Protein AF-A0A1F7ZY29-F1 (afdb_monomer_l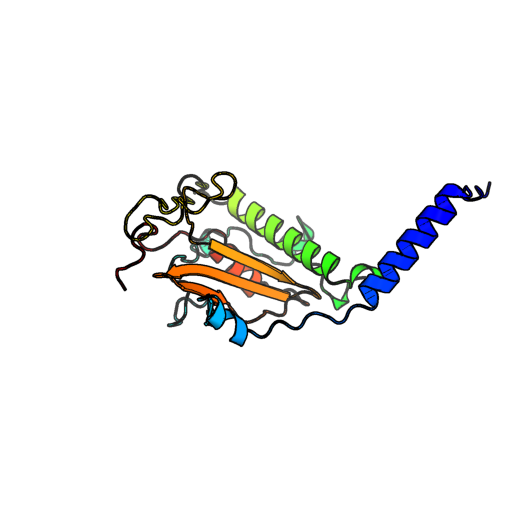ite)

Organism: NCBI:txid109264

pLDDT: mean 78.26, std 15.59, range [34.0, 95.81]

Foldseek 3Di:
DDDDDDPVNVVVVVVVVVVVVVVVPDDPPDDDPVVCVVVLEAEAAEDLDPPDPRHDDFWHFADLVLQVDFPDPVCCVPWNNQDQLVNDDPVQLDWVSQLVSLVVSLVRSLVVSLVPGPPNPPPPPDDFAACCDPPNNPQCPPDDNPPDDRGDFFDWDWDATPPGWIKIWTWDDADSHIYIYIYPIDDVSDPDRVVSSSVSRRVPIDTDDDRHPSDDD

Structure (mmCIF, N/CA/C/O backbone):
data_AF-A0A1F7ZY29-F1
#
_entry.id   AF-A0A1F7ZY29-F1
#
loop_
_atom_site.group_PDB
_atom_site.id
_atom_site.type_symbol
_atom_site.label_atom_id
_atom_site.label_alt_id
_atom_site.label_comp_id
_atom_site.label_asym_id
_atom_site.label_entity_id
_atom_site.label_seq_id
_atom_site.pdbx_PDB_ins_code
_atom_site.Cartn_x
_atom_site.Cartn_y
_atom_site.Cartn_z
_atom_site.occupancy
_atom_site.B_iso_or_equiv
_atom_site.auth_seq_id
_atom_site.auth_comp_id
_atom_site.auth_asym_id
_atom_site.auth_atom_id
_atom_site.pdbx_PDB_model_num
ATOM 1 N N . MET A 1 1 ? 46.605 -4.552 15.591 1.00 42.91 1 MET A N 1
ATOM 2 C CA . MET A 1 1 ? 46.475 -4.762 17.049 1.00 42.91 1 MET A CA 1
ATOM 3 C C . MET A 1 1 ? 45.053 -5.224 17.314 1.00 42.91 1 MET A C 1
ATOM 5 O O . MET A 1 1 ? 44.136 -4.498 16.964 1.00 42.91 1 MET A O 1
ATOM 9 N N . SER A 1 2 ? 44.869 -6.447 17.814 1.00 52.75 2 SER A N 1
ATOM 10 C CA . SER A 1 2 ? 43.545 -6.994 18.138 1.00 52.75 2 SER A CA 1
ATOM 11 C C . SER A 1 2 ? 43.080 -6.365 19.449 1.00 52.75 2 SER A C 1
ATOM 13 O O . SER A 1 2 ? 43.661 -6.659 20.493 1.00 52.75 2 SER A O 1
ATOM 15 N N . SER A 1 3 ? 42.104 -5.456 19.415 1.00 57.59 3 SER A N 1
ATOM 16 C CA . SER A 1 3 ? 41.525 -4.919 20.648 1.00 57.59 3 SER A CA 1
ATOM 17 C C . SER A 1 3 ? 40.738 -6.031 21.336 1.00 57.59 3 SER A C 1
ATOM 19 O O . SER A 1 3 ? 39.784 -6.557 20.763 1.00 57.59 3 SER A O 1
ATOM 21 N N . CYS A 1 4 ? 41.146 -6.409 22.544 1.00 73.25 4 CYS A N 1
ATOM 22 C CA . CYS A 1 4 ? 40.366 -7.316 23.374 1.00 73.25 4 CYS A CA 1
ATOM 23 C C . CYS A 1 4 ? 39.091 -6.581 23.814 1.00 73.25 4 CYS A C 1
ATOM 25 O O . CYS A 1 4 ? 39.177 -5.469 24.337 1.00 73.25 4 CYS A O 1
ATOM 27 N N . GLU A 1 5 ? 37.924 -7.173 23.560 1.00 83.12 5 GLU A N 1
ATOM 28 C CA . GLU A 1 5 ? 36.630 -6.668 24.033 1.00 83.12 5 GLU A CA 1
ATOM 29 C C . GLU A 1 5 ? 36.681 -6.477 25.560 1.00 83.12 5 GLU A C 1
ATOM 31 O O . GLU A 1 5 ? 37.183 -7.343 26.280 1.00 83.12 5 GLU A O 1
ATOM 36 N N . SER A 1 6 ? 36.201 -5.336 26.068 1.00 87.50 6 SER A N 1
ATOM 37 C CA . SER A 1 6 ? 36.172 -5.110 27.516 1.00 87.50 6 SER A CA 1
ATOM 38 C C . SER A 1 6 ? 35.161 -6.056 28.184 1.00 87.50 6 SER A C 1
ATOM 40 O O . SER A 1 6 ? 34.144 -6.389 27.569 1.00 87.50 6 SER A O 1
ATOM 42 N N . PRO A 1 7 ? 35.376 -6.468 29.449 1.00 87.00 7 PRO A N 1
ATOM 43 C CA . PRO A 1 7 ? 34.446 -7.356 30.155 1.00 87.00 7 PRO A CA 1
ATOM 44 C C . PRO A 1 7 ? 33.004 -6.834 30.164 1.00 87.00 7 PRO A C 1
ATOM 46 O O . PRO A 1 7 ? 32.071 -7.585 29.912 1.00 87.00 7 PRO A O 1
ATOM 49 N N . HIS A 1 8 ? 32.838 -5.522 30.341 1.00 80.31 8 HIS A N 1
ATOM 50 C CA . HIS A 1 8 ? 31.533 -4.869 30.327 1.00 80.31 8 HIS A CA 1
ATOM 51 C C . HIS A 1 8 ? 30.840 -4.941 28.956 1.00 80.31 8 HIS A C 1
ATOM 53 O O . HIS A 1 8 ? 29.643 -5.202 28.870 1.00 80.31 8 HIS A O 1
ATOM 59 N N . HIS A 1 9 ? 31.591 -4.744 27.868 1.00 78.94 9 HIS A N 1
ATOM 60 C CA . HIS A 1 9 ? 31.037 -4.850 26.518 1.00 78.94 9 HIS A CA 1
ATOM 61 C C . HIS A 1 9 ? 30.624 -6.293 26.193 1.00 78.94 9 HIS A C 1
ATOM 63 O O . HIS A 1 9 ? 29.582 -6.514 25.578 1.00 78.94 9 HIS A O 1
ATOM 69 N N . LYS A 1 10 ? 31.394 -7.275 26.679 1.00 80.69 10 LYS A N 1
ATOM 70 C CA . LYS A 1 10 ? 31.058 -8.697 26.565 1.00 80.69 10 LYS A CA 1
ATOM 71 C C . LYS A 1 10 ? 29.763 -9.042 27.307 1.00 80.69 10 LYS A C 1
ATOM 73 O O . LYS A 1 10 ? 28.892 -9.673 26.717 1.00 80.69 10 LYS A O 1
ATOM 78 N N . GLU A 1 11 ? 29.614 -8.594 28.555 1.00 87.38 11 GLU A N 1
ATOM 79 C CA . GLU A 1 11 ? 28.388 -8.788 29.348 1.00 87.38 11 GLU A CA 1
ATOM 80 C C . GLU A 1 11 ? 27.159 -8.189 28.654 1.00 87.38 11 GLU A C 1
ATOM 82 O O . GLU A 1 11 ? 26.125 -8.848 28.540 1.00 87.38 11 GLU A O 1
ATOM 87 N N . LEU A 1 12 ? 27.288 -6.966 28.127 1.00 85.19 12 LEU A N 1
ATOM 88 C CA . LEU A 1 12 ? 26.219 -6.312 27.375 1.00 85.19 12 LEU A CA 1
ATOM 89 C C . LEU A 1 12 ? 25.848 -7.106 26.116 1.00 85.19 12 LEU A C 1
ATOM 91 O O . LEU A 1 12 ? 24.665 -7.314 25.841 1.00 85.19 12 LEU A O 1
ATOM 95 N N . ARG A 1 13 ? 26.846 -7.570 25.353 1.00 90.06 13 ARG A N 1
ATOM 96 C CA . ARG A 1 13 ? 26.621 -8.377 24.147 1.00 90.06 13 ARG A CA 1
ATOM 97 C C . ARG A 1 13 ? 25.911 -9.686 24.481 1.00 90.06 13 ARG A C 1
ATOM 99 O O . ARG A 1 13 ? 24.974 -10.052 23.776 1.00 90.06 13 ARG A O 1
ATOM 106 N N . ASP A 1 14 ? 26.321 -10.367 25.546 1.00 88.94 14 ASP A N 1
ATOM 107 C CA . ASP A 1 14 ? 25.720 -11.636 25.957 1.00 88.94 14 ASP A CA 1
ATOM 108 C C . ASP A 1 14 ? 24.261 -11.434 26.424 1.00 88.94 14 ASP A C 1
ATOM 110 O O . ASP A 1 14 ? 23.383 -12.205 26.029 1.00 88.94 14 ASP A O 1
ATOM 114 N N . ALA A 1 15 ? 23.965 -10.346 27.148 1.00 89.94 15 ALA A N 1
ATOM 115 C CA . ALA A 1 15 ? 22.597 -9.971 27.519 1.00 89.94 15 ALA A CA 1
ATOM 116 C C . ALA A 1 15 ? 21.716 -9.659 26.293 1.00 89.94 15 ALA A C 1
ATOM 118 O O . ALA A 1 15 ? 20.591 -10.150 26.191 1.00 89.94 15 ALA A O 1
ATOM 119 N N . LEU A 1 16 ? 22.231 -8.893 25.324 1.00 84.62 16 LEU A N 1
ATOM 120 C CA . LEU A 1 16 ? 21.518 -8.600 24.074 1.00 84.62 16 LEU A CA 1
ATOM 121 C C . LEU A 1 16 ? 21.270 -9.865 23.243 1.00 84.62 16 LEU A C 1
ATOM 123 O O . LEU A 1 16 ? 20.196 -10.020 22.662 1.00 84.62 16 LEU A O 1
ATOM 127 N N . CYS A 1 17 ? 22.237 -10.785 23.197 1.00 90.56 17 CYS A N 1
ATOM 128 C CA . CYS A 1 17 ? 22.072 -12.077 22.536 1.00 90.56 17 CYS A CA 1
ATOM 129 C C . CYS A 1 17 ? 21.002 -12.942 23.217 1.00 90.56 17 CYS A C 1
ATOM 131 O O . CYS A 1 17 ? 20.241 -13.600 22.507 1.00 90.56 17 CYS A O 1
ATOM 133 N N . ALA A 1 18 ? 20.915 -12.923 24.552 1.00 91.31 18 ALA A N 1
ATOM 134 C CA . ALA A 1 18 ? 19.862 -13.617 25.293 1.00 91.31 18 ALA A CA 1
ATOM 135 C C . ALA A 1 18 ? 18.475 -13.039 24.968 1.00 91.31 18 ALA A C 1
ATOM 137 O O . ALA A 1 18 ? 17.610 -13.781 24.517 1.00 91.31 18 ALA A O 1
ATOM 138 N N . ILE A 1 19 ? 18.309 -11.712 25.052 1.00 87.00 19 ILE A N 1
ATOM 139 C CA . ILE A 1 19 ? 17.053 -11.028 24.694 1.00 87.00 19 ILE A CA 1
ATOM 140 C C . ILE A 1 19 ? 16.651 -11.340 23.250 1.00 87.00 19 ILE A C 1
ATOM 142 O O . ILE A 1 19 ? 15.497 -11.652 22.974 1.00 87.00 19 ILE A O 1
ATOM 146 N N . LYS A 1 20 ? 17.605 -11.280 22.314 1.00 87.69 20 LYS A N 1
ATOM 147 C CA . LYS A 1 20 ? 17.353 -11.616 20.911 1.00 87.69 20 LYS A CA 1
ATOM 148 C C . LYS A 1 20 ? 16.838 -13.050 20.771 1.00 87.69 20 LYS A C 1
ATOM 150 O O . LYS A 1 20 ? 15.859 -13.257 20.066 1.00 87.69 20 LYS A O 1
ATOM 155 N N . LYS A 1 21 ? 17.488 -14.015 21.426 1.00 90.12 21 LYS A N 1
ATOM 156 C CA . LYS A 1 21 ? 17.096 -15.428 21.375 1.00 90.12 21 LYS A CA 1
ATOM 157 C C . LYS A 1 21 ? 15.707 -15.647 21.975 1.00 90.12 21 LYS A C 1
ATOM 159 O O . LYS A 1 21 ? 14.933 -16.414 21.413 1.00 90.12 21 LYS A O 1
ATOM 164 N N . ASP A 1 22 ? 15.398 -14.961 23.072 1.00 88.25 22 ASP A N 1
ATOM 165 C CA . ASP A 1 22 ? 14.082 -15.020 23.705 1.00 88.25 22 ASP A CA 1
ATOM 166 C C . ASP A 1 22 ? 13.005 -14.476 22.761 1.00 88.25 22 ASP A C 1
ATOM 168 O O . ASP A 1 22 ? 11.998 -15.143 22.549 1.00 88.25 22 ASP A O 1
ATOM 172 N N . ILE A 1 23 ? 13.247 -13.324 22.120 1.00 76.81 23 ILE A N 1
ATOM 173 C CA . ILE A 1 23 ? 12.333 -12.734 21.127 1.00 76.81 23 ILE A CA 1
ATOM 174 C C . ILE A 1 23 ? 12.174 -13.641 19.900 1.00 76.81 23 ILE A C 1
ATOM 176 O O . ILE A 1 23 ? 11.058 -13.832 19.429 1.00 76.81 23 ILE A O 1
ATOM 180 N N . GLU A 1 24 ? 13.266 -14.206 19.378 1.00 79.06 24 GLU A N 1
ATOM 181 C CA . GLU A 1 24 ? 13.238 -15.141 18.240 1.00 79.06 24 GLU A CA 1
ATOM 182 C C . GLU A 1 24 ? 12.526 -16.462 18.579 1.00 79.06 24 GLU A C 1
ATOM 184 O O . GLU A 1 24 ? 12.053 -17.142 17.672 1.00 79.06 24 GLU A O 1
ATOM 189 N N . GLY A 1 25 ? 12.449 -16.819 19.866 1.00 81.19 25 GLY A N 1
ATOM 190 C CA . GLY A 1 25 ? 11.710 -17.975 20.369 1.00 81.19 25 GLY A CA 1
ATOM 191 C C . GLY A 1 25 ? 10.237 -17.704 20.684 1.00 81.19 25 GLY A C 1
ATOM 192 O O . GLY A 1 25 ? 9.519 -18.648 21.012 1.00 81.19 25 GLY A O 1
ATOM 193 N N . LEU A 1 26 ? 9.772 -16.451 20.609 1.00 84.19 26 LEU A N 1
ATOM 194 C CA . LEU A 1 26 ? 8.351 -16.141 20.750 1.00 84.19 26 LEU A CA 1
ATOM 195 C C . LEU A 1 26 ? 7.592 -16.632 19.516 1.00 84.19 26 LEU A C 1
ATOM 197 O O . LEU A 1 26 ? 7.967 -16.338 18.381 1.00 84.19 26 LEU A O 1
ATOM 201 N N . GLU A 1 27 ? 6.484 -17.335 19.742 1.00 79.62 27 GLU A N 1
ATOM 202 C CA . GLU A 1 27 ? 5.580 -17.709 18.658 1.00 79.62 27 GLU A CA 1
ATOM 203 C C . GLU A 1 27 ? 5.024 -16.446 17.978 1.00 79.62 27 GLU A C 1
ATOM 205 O O . GLU A 1 27 ? 4.565 -15.526 18.671 1.00 79.62 27 GLU A O 1
ATOM 210 N N . PRO A 1 28 ? 5.032 -16.373 16.634 1.00 71.25 28 PRO A N 1
ATOM 211 C CA . PRO A 1 28 ? 4.395 -15.284 15.917 1.00 71.25 28 PRO A CA 1
ATOM 212 C C . PRO A 1 28 ? 2.924 -15.208 16.317 1.00 71.25 28 PRO A C 1
ATOM 214 O O . PRO A 1 28 ? 2.154 -16.138 16.075 1.00 71.25 28 PRO A O 1
ATOM 217 N N . TYR A 1 29 ? 2.522 -14.092 16.924 1.00 72.81 29 TYR A N 1
ATOM 218 C CA . TYR A 1 29 ? 1.126 -13.876 17.276 1.00 72.81 29 TYR A CA 1
ATOM 219 C C . TYR A 1 29 ? 0.279 -13.860 15.998 1.00 72.81 29 TYR A C 1
ATOM 221 O O . TYR A 1 29 ? 0.334 -12.917 15.203 1.00 72.81 29 TYR A O 1
ATOM 229 N N . GLN A 1 30 ? -0.486 -14.929 15.779 1.00 67.50 30 GLN A N 1
ATOM 230 C CA . GLN A 1 30 ? -1.428 -15.010 14.673 1.00 67.50 30 GLN A CA 1
ATOM 231 C C . GLN A 1 30 ? -2.711 -14.293 15.069 1.00 67.50 30 GLN A C 1
ATOM 233 O O . GLN A 1 30 ? -3.488 -14.762 15.899 1.00 67.50 30 GLN A O 1
ATOM 238 N N . PHE A 1 31 ? -2.919 -13.129 14.468 1.00 73.25 31 PHE A N 1
ATOM 239 C CA . PHE A 1 31 ? -4.131 -12.355 14.659 1.00 73.25 31 PHE A CA 1
ATOM 240 C C . PHE A 1 31 ? -5.211 -12.814 13.674 1.00 73.25 31 PHE A C 1
ATOM 242 O O . PHE A 1 31 ? -5.064 -12.660 12.459 1.00 73.25 31 PHE A O 1
ATOM 249 N N . ASP A 1 32 ? -6.299 -13.376 14.197 1.00 80.06 32 ASP A N 1
ATOM 250 C CA . ASP A 1 32 ? -7.456 -13.762 13.393 1.00 80.06 32 ASP A CA 1
ATOM 251 C C . ASP A 1 32 ? -8.311 -12.527 13.071 1.00 80.06 32 ASP A C 1
ATOM 253 O O . ASP A 1 32 ? -8.786 -11.826 13.963 1.00 80.06 32 ASP A O 1
ATOM 257 N N . TYR A 1 33 ? -8.557 -12.284 11.781 1.00 80.75 33 TYR A N 1
ATOM 258 C CA . TYR A 1 33 ? -9.404 -11.186 11.308 1.00 80.75 33 TYR A CA 1
ATOM 259 C C . TYR A 1 33 ? -10.838 -11.274 11.843 1.00 80.75 33 TYR A C 1
ATOM 261 O O . TYR A 1 33 ? -11.525 -10.254 11.895 1.00 80.75 33 TYR A O 1
ATOM 269 N N . SER A 1 34 ? -11.305 -12.454 12.268 1.00 81.94 34 SER A N 1
ATOM 270 C CA . SER A 1 34 ? -12.610 -12.591 12.921 1.00 81.94 34 SER A CA 1
ATOM 271 C C . SER A 1 34 ? -12.693 -11.796 14.234 1.00 81.94 34 SER A C 1
ATOM 273 O O . SER A 1 34 ? -13.755 -11.248 14.544 1.00 81.94 34 SER A O 1
ATOM 275 N N . GLN A 1 35 ? -11.563 -11.635 14.938 1.00 86.00 35 GLN A N 1
ATOM 276 C CA . GLN A 1 35 ? -11.455 -10.867 16.183 1.00 86.00 35 GLN A CA 1
ATOM 277 C C . GLN A 1 35 ? -11.652 -9.365 15.951 1.00 86.00 35 GLN A C 1
ATOM 279 O O . GLN A 1 35 ? -12.035 -8.644 16.860 1.00 86.00 35 GLN A O 1
ATOM 284 N N . LEU A 1 36 ? -11.483 -8.858 14.726 1.00 86.75 36 LEU A N 1
ATOM 285 C CA . LEU A 1 36 ? -11.737 -7.442 14.432 1.00 86.75 36 LEU A CA 1
ATOM 286 C C . LEU A 1 36 ? -13.187 -7.043 14.738 1.00 86.75 36 LEU A C 1
ATOM 288 O O . LEU A 1 36 ? -13.440 -5.946 15.239 1.00 86.75 36 LEU A O 1
ATOM 292 N N . LYS A 1 37 ? -14.137 -7.963 14.529 1.00 86.25 37 LYS A N 1
ATOM 293 C CA . LYS A 1 37 ? -15.559 -7.700 14.775 1.00 86.25 37 LYS A CA 1
ATOM 294 C C . LYS A 1 37 ? -15.866 -7.458 16.250 1.00 86.25 37 LYS A C 1
ATOM 296 O O . LYS A 1 37 ? -16.761 -6.671 16.539 1.00 86.25 37 LYS A O 1
ATOM 301 N N . THR A 1 38 ? -15.119 -8.069 17.177 1.00 87.06 38 THR A N 1
ATOM 302 C CA . THR A 1 38 ? -15.305 -7.816 18.619 1.00 87.06 38 THR A CA 1
ATOM 303 C C . THR A 1 38 ? -14.899 -6.397 19.012 1.00 87.06 38 THR A C 1
ATOM 305 O O . THR A 1 38 ? -15.291 -5.924 20.073 1.00 87.06 38 THR A O 1
ATOM 308 N N . HIS A 1 39 ? -14.163 -5.702 18.142 1.00 84.25 39 HIS A N 1
ATOM 309 C CA . HIS A 1 39 ? -13.728 -4.317 18.310 1.00 84.25 39 HIS A CA 1
ATOM 310 C C . HIS A 1 39 ? -14.448 -3.341 17.364 1.00 84.25 39 HIS A C 1
ATOM 312 O O . HIS A 1 39 ? -13.963 -2.235 17.148 1.00 84.25 39 HIS A O 1
ATOM 318 N N . ASN A 1 40 ? -15.584 -3.736 16.771 1.00 84.00 40 ASN A N 1
ATOM 319 C CA . ASN A 1 40 ? -16.297 -2.957 15.748 1.00 84.00 40 ASN A CA 1
ATOM 320 C C . ASN A 1 40 ? -15.427 -2.583 14.532 1.00 84.00 40 ASN A C 1
ATOM 322 O O . ASN A 1 40 ? -15.698 -1.593 13.851 1.00 84.00 40 ASN A O 1
ATOM 326 N N . ILE A 1 41 ? -14.394 -3.380 14.239 1.00 87.44 41 ILE A N 1
ATOM 327 C CA . ILE A 1 41 ? -13.563 -3.228 13.048 1.00 87.44 41 ILE A CA 1
ATOM 328 C C . ILE A 1 41 ? -14.047 -4.205 11.975 1.00 87.44 41 ILE A C 1
ATOM 330 O O . ILE A 1 41 ? -14.102 -5.419 12.180 1.00 87.44 41 ILE A O 1
ATOM 334 N N . TYR A 1 42 ? -14.365 -3.677 10.797 1.00 89.75 42 TYR A N 1
ATOM 335 C CA . TYR A 1 42 ? -14.831 -4.458 9.657 1.00 89.75 42 TYR A CA 1
ATOM 336 C C . TYR A 1 42 ? -13.812 -4.390 8.529 1.00 89.75 42 TYR A C 1
ATOM 338 O O . TYR A 1 42 ? -13.646 -3.359 7.875 1.00 89.75 42 TYR A O 1
ATOM 346 N N . ALA A 1 43 ? -13.141 -5.515 8.294 1.00 90.38 43 ALA A N 1
ATOM 347 C CA . ALA A 1 43 ? -12.245 -5.685 7.163 1.00 90.38 43 ALA A CA 1
ATOM 348 C C . ALA A 1 43 ? -13.026 -6.097 5.905 1.00 90.38 43 ALA A C 1
ATOM 350 O O . ALA A 1 43 ? -13.878 -6.986 5.962 1.00 90.38 43 ALA A O 1
ATOM 351 N N . SER A 1 44 ? -12.729 -5.483 4.761 1.00 92.31 44 SER A N 1
ATOM 352 C CA . SER A 1 44 ? -13.297 -5.871 3.461 1.00 92.31 44 SER A CA 1
ATOM 353 C C . SER A 1 44 ? -12.289 -5.700 2.326 1.00 92.31 44 SER A C 1
ATOM 355 O O . SER A 1 44 ? -11.286 -5.004 2.477 1.00 92.31 44 SER A O 1
ATOM 357 N N . LEU A 1 45 ? -12.532 -6.363 1.195 1.00 94.31 45 LEU A N 1
ATOM 358 C CA . LEU A 1 45 ? -11.654 -6.281 0.030 1.00 94.31 45 LEU A CA 1
ATOM 359 C C . LEU A 1 45 ? -11.862 -4.966 -0.735 1.00 94.31 45 LEU A C 1
ATOM 361 O O . LEU A 1 45 ? -12.971 -4.431 -0.798 1.00 94.31 45 LEU A O 1
ATOM 365 N N . MET A 1 46 ? -10.786 -4.493 -1.351 1.00 94.25 46 MET A N 1
ATOM 366 C CA . MET A 1 46 ? -10.740 -3.330 -2.225 1.00 94.25 46 MET A CA 1
ATOM 367 C C . MET A 1 46 ? -9.975 -3.659 -3.503 1.00 94.25 46 MET A C 1
ATOM 369 O O . MET A 1 46 ? -9.068 -4.489 -3.492 1.00 94.25 46 MET A O 1
ATOM 373 N N . ASP A 1 47 ? -10.310 -2.973 -4.586 1.00 93.50 47 ASP A N 1
ATOM 374 C CA . ASP A 1 47 ? -9.616 -3.083 -5.867 1.00 93.50 47 ASP A CA 1
ATOM 375 C C . ASP A 1 47 ? -9.272 -1.681 -6.375 1.00 93.50 47 ASP A C 1
ATOM 377 O O . ASP A 1 47 ? -10.104 -0.785 -6.328 1.00 93.50 47 ASP A O 1
ATOM 381 N N . LEU A 1 48 ? -8.043 -1.472 -6.837 1.00 91.81 48 LEU A N 1
ATOM 382 C CA . LEU A 1 48 ? -7.588 -0.176 -7.347 1.00 91.81 48 LEU A CA 1
ATOM 383 C C . LEU A 1 48 ? -8.042 0.093 -8.787 1.00 91.81 48 LEU A C 1
ATOM 385 O O . LEU A 1 48 ? -7.784 1.171 -9.318 1.00 91.81 48 LEU A O 1
ATOM 389 N N . ASN A 1 49 ? -8.706 -0.863 -9.436 1.00 89.25 49 ASN A N 1
ATOM 390 C CA . ASN A 1 49 ? -9.287 -0.654 -10.751 1.00 89.25 49 ASN A CA 1
ATOM 391 C C . ASN A 1 49 ? -10.517 0.269 -10.667 1.00 89.25 49 ASN A C 1
ATOM 393 O O . ASN A 1 49 ? -11.501 -0.037 -9.994 1.00 89.25 49 ASN A O 1
ATOM 397 N N . GLU A 1 50 ? -10.499 1.378 -11.406 1.00 81.75 50 GLU A N 1
ATOM 398 C CA . GLU A 1 50 ? -11.581 2.374 -11.423 1.00 81.75 50 GLU A CA 1
ATOM 399 C C . GLU A 1 50 ? -12.937 1.834 -11.902 1.00 81.75 50 GLU A C 1
ATOM 401 O O . GLU A 1 50 ? -13.986 2.386 -11.543 1.00 81.75 50 GLU A O 1
ATOM 406 N N . SER A 1 51 ? -12.919 0.760 -12.700 1.00 87.25 51 SER A N 1
ATOM 407 C CA . SER A 1 51 ? -14.121 0.062 -13.173 1.00 87.25 51 SER A CA 1
ATOM 408 C C . SER A 1 51 ? -14.708 -0.906 -12.138 1.00 87.25 51 SER A C 1
ATOM 410 O O . SER A 1 51 ? -15.824 -1.396 -12.310 1.00 87.25 51 SER A O 1
ATOM 412 N N . SER A 1 52 ? -13.981 -1.170 -11.049 1.00 90.19 52 SER A N 1
ATOM 413 C CA . SER A 1 52 ? -14.404 -2.090 -10.001 1.00 90.19 52 SER A CA 1
ATOM 414 C C . SER A 1 52 ? -15.488 -1.481 -9.115 1.00 90.19 52 SER A C 1
ATOM 416 O O . SER A 1 52 ? -15.405 -0.330 -8.680 1.00 90.19 52 SER A O 1
ATOM 418 N N . SER A 1 53 ? -16.491 -2.286 -8.760 1.00 89.81 53 SER A N 1
ATOM 419 C CA . SER A 1 53 ? -17.539 -1.889 -7.811 1.00 89.81 53 SER A CA 1
ATOM 420 C C . SER A 1 53 ? -17.027 -1.758 -6.371 1.00 89.81 53 SER A C 1
ATOM 422 O O . SER A 1 53 ? -17.727 -1.217 -5.517 1.00 89.81 53 SER A O 1
ATOM 424 N N . ILE A 1 54 ? -15.823 -2.269 -6.084 1.00 91.12 54 ILE A N 1
ATOM 425 C CA . ILE A 1 54 ? -15.186 -2.233 -4.759 1.00 91.12 54 ILE A CA 1
ATOM 426 C C . ILE A 1 54 ? -13.971 -1.297 -4.706 1.00 91.12 54 ILE A C 1
ATOM 428 O O . ILE A 1 54 ? -13.107 -1.460 -3.844 1.00 91.12 54 ILE A O 1
ATOM 432 N N . LYS A 1 55 ? -13.918 -0.293 -5.584 1.00 90.56 55 LYS A N 1
ATOM 433 C CA . LYS A 1 55 ? -12.869 0.731 -5.564 1.00 90.56 55 LYS A CA 1
ATOM 434 C C . LYS A 1 55 ? -12.822 1.563 -4.274 1.00 90.56 55 LYS A C 1
ATOM 436 O O . LYS A 1 55 ? -13.783 1.505 -3.489 1.00 90.56 55 LYS A O 1
ATOM 441 N N . PRO A 1 56 ? -11.719 2.291 -4.014 1.00 89.44 56 PRO A N 1
ATOM 442 C CA . PRO A 1 56 ? -11.668 3.287 -2.948 1.00 89.44 56 PRO A CA 1
ATOM 443 C C . PRO A 1 56 ? -12.856 4.252 -3.018 1.00 89.44 56 PRO A C 1
ATOM 445 O O . PRO A 1 56 ? -13.324 4.609 -4.101 1.00 89.44 56 PRO A O 1
ATOM 448 N N . ARG A 1 57 ? -13.388 4.620 -1.852 1.00 86.75 57 ARG A N 1
ATOM 449 C CA . ARG A 1 57 ? -14.580 5.474 -1.726 1.00 86.75 57 ARG A CA 1
ATOM 450 C C . ARG A 1 57 ? -14.231 6.952 -1.605 1.00 86.75 57 ARG A C 1
ATOM 452 O O . ARG A 1 57 ? -14.973 7.792 -2.109 1.00 86.75 57 ARG A O 1
ATOM 459 N N . PHE A 1 58 ? -13.147 7.253 -0.899 1.00 82.81 58 PHE A N 1
ATOM 460 C CA . PHE A 1 58 ? -12.764 8.617 -0.524 1.00 82.81 58 PHE A CA 1
ATOM 461 C C . PHE A 1 58 ? -11.561 9.136 -1.307 1.00 82.81 58 PHE A C 1
ATOM 463 O O . PHE A 1 58 ? -11.111 10.250 -1.060 1.00 82.81 58 PHE A O 1
ATOM 470 N N . PHE A 1 59 ? -11.044 8.339 -2.237 1.00 85.12 59 PHE A N 1
ATOM 471 C CA . PHE A 1 59 ? -9.861 8.648 -3.023 1.00 85.12 59 PHE A CA 1
ATOM 472 C C . PHE A 1 59 ? -10.126 8.304 -4.487 1.00 85.12 59 PHE A C 1
ATOM 474 O O . PHE A 1 59 ? -10.833 7.336 -4.785 1.00 85.12 59 PHE A O 1
ATOM 481 N N . MET A 1 60 ? -9.509 9.056 -5.391 1.00 86.50 60 MET A N 1
ATOM 482 C CA . MET A 1 60 ? -9.473 8.767 -6.823 1.00 86.50 60 MET A CA 1
ATOM 483 C C . MET A 1 60 ? -8.039 8.917 -7.319 1.00 86.50 60 MET A C 1
ATOM 485 O O . MET A 1 60 ? -7.329 9.803 -6.842 1.00 86.50 60 MET A O 1
ATOM 489 N N . PRO A 1 61 ? -7.582 8.057 -8.244 1.00 87.88 61 PRO A N 1
ATOM 490 C CA . PRO A 1 61 ? -6.243 8.182 -8.787 1.00 87.88 61 PRO A CA 1
ATOM 491 C C . PRO A 1 61 ? -6.114 9.505 -9.541 1.00 87.88 61 PRO A C 1
ATOM 493 O O . PRO A 1 61 ? -7.062 9.962 -10.182 1.00 87.88 61 PRO A O 1
ATOM 496 N N . CYS A 1 62 ? -4.930 10.110 -9.499 1.00 83.88 62 CYS A N 1
ATOM 497 C CA . CYS A 1 62 ? -4.636 11.217 -10.391 1.00 83.88 62 CYS A CA 1
ATOM 498 C C . CYS A 1 62 ? -4.517 10.719 -11.839 1.00 83.88 62 CYS A C 1
ATOM 500 O O . CYS A 1 62 ? -4.258 9.534 -12.110 1.00 83.88 62 CYS A O 1
ATOM 502 N N . ASP A 1 63 ? -4.699 11.638 -12.785 1.00 82.12 63 ASP A N 1
ATOM 503 C CA . ASP A 1 63 ? -4.543 11.332 -14.202 1.00 82.12 63 ASP A CA 1
ATOM 504 C C . ASP A 1 63 ? -3.125 10.795 -14.474 1.00 82.12 63 ASP A C 1
ATOM 506 O O . ASP A 1 63 ? -2.121 11.365 -14.042 1.00 82.12 63 ASP A O 1
ATOM 510 N N . ALA A 1 64 ? -3.027 9.683 -15.209 1.00 81.88 64 ALA A N 1
ATOM 511 C CA . ALA A 1 64 ? -1.754 9.042 -15.532 1.00 81.88 64 ALA A CA 1
ATOM 512 C C . ALA A 1 64 ? -0.774 9.966 -16.279 1.00 81.88 64 ALA A C 1
ATOM 514 O O . ALA A 1 64 ? 0.431 9.704 -16.266 1.00 81.88 64 ALA A O 1
ATOM 515 N N . SER A 1 65 ? -1.274 11.015 -16.941 1.00 78.12 65 SER A N 1
ATOM 516 C CA . SER A 1 65 ? -0.473 12.048 -17.606 1.00 78.12 65 SER A CA 1
ATOM 517 C C . SER A 1 65 ? 0.235 12.997 -16.632 1.00 78.12 65 SER A C 1
ATOM 519 O O . SER A 1 65 ? 1.242 13.599 -17.008 1.00 78.12 65 SER A O 1
ATOM 521 N N . LEU A 1 66 ? -0.226 13.086 -15.378 1.00 71.56 66 LEU A N 1
ATOM 522 C CA . LEU A 1 66 ? 0.430 13.852 -14.313 1.00 71.56 66 LEU A CA 1
ATOM 523 C C . LEU A 1 66 ? 1.664 13.125 -13.759 1.00 71.56 66 LEU A C 1
ATOM 525 O O . LEU A 1 66 ? 2.582 13.760 -13.238 1.00 71.56 66 LEU A O 1
ATOM 529 N N . LEU A 1 67 ? 1.737 11.799 -13.926 1.00 78.62 67 LEU A N 1
ATOM 530 C CA . LEU A 1 67 ? 2.952 11.024 -13.679 1.00 78.62 67 LEU A CA 1
ATOM 531 C C . LEU A 1 67 ? 3.914 11.185 -14.858 1.00 78.62 67 LEU A C 1
ATOM 533 O O . LEU A 1 67 ? 4.019 10.331 -15.738 1.00 78.62 67 LEU A O 1
ATOM 537 N N . LEU A 1 68 ? 4.639 12.300 -14.865 1.00 70.44 68 LEU A N 1
ATOM 538 C CA . LEU A 1 68 ? 5.529 12.694 -15.964 1.00 70.44 68 LEU A CA 1
ATOM 539 C C . LEU A 1 68 ? 6.792 11.831 -16.101 1.00 70.44 68 LEU A C 1
ATOM 541 O O . LEU A 1 68 ? 7.608 12.062 -16.993 1.00 70.44 68 LEU A O 1
ATOM 545 N N . ILE A 1 69 ? 6.960 10.836 -15.230 1.00 80.69 69 ILE A N 1
ATOM 546 C CA . ILE A 1 69 ? 8.076 9.898 -15.233 1.00 80.69 69 ILE A CA 1
ATOM 547 C C . ILE A 1 69 ? 7.514 8.476 -15.219 1.00 80.69 69 ILE A C 1
ATOM 549 O O . ILE A 1 69 ? 6.718 8.108 -14.350 1.00 80.69 69 ILE A O 1
ATOM 553 N N . ASN A 1 70 ? 7.951 7.659 -16.177 1.00 87.88 70 ASN A N 1
ATOM 554 C CA . ASN A 1 70 ? 7.661 6.231 -16.174 1.00 87.88 70 ASN A CA 1
ATOM 555 C C . ASN A 1 70 ? 8.698 5.506 -15.300 1.00 87.88 70 ASN A C 1
ATOM 557 O O . ASN A 1 70 ? 9.881 5.840 -15.383 1.00 87.88 70 ASN A O 1
ATOM 561 N N . PRO A 1 71 ? 8.293 4.523 -14.479 1.00 88.88 71 PRO A N 1
ATOM 562 C CA . PRO A 1 71 ? 9.206 3.734 -13.651 1.00 88.88 71 PRO A CA 1
ATOM 563 C C . PRO A 1 71 ? 9.941 2.666 -14.486 1.00 88.88 71 PRO A C 1
ATOM 565 O O . PRO A 1 71 ? 9.956 1.487 -14.141 1.00 88.88 71 PRO A O 1
ATOM 568 N N . ASP A 1 72 ? 10.512 3.074 -15.620 1.00 90.06 72 ASP A N 1
ATOM 569 C CA . ASP A 1 72 ? 11.194 2.209 -16.582 1.00 90.06 72 ASP A CA 1
ATOM 570 C C . ASP A 1 72 ? 12.696 2.053 -16.271 1.00 90.06 72 ASP A C 1
ATOM 572 O O . ASP A 1 72 ? 13.225 2.593 -15.296 1.00 90.06 72 ASP A O 1
ATOM 576 N N . ALA A 1 73 ? 13.415 1.300 -17.106 1.00 88.38 73 ALA A N 1
ATOM 577 C CA . ALA A 1 73 ? 14.855 1.101 -16.940 1.00 88.38 73 ALA A CA 1
ATOM 578 C C . ALA A 1 73 ? 15.673 2.411 -17.003 1.00 88.38 73 ALA A C 1
ATOM 580 O O . ALA A 1 73 ? 16.731 2.501 -16.381 1.00 88.38 73 ALA A O 1
ATOM 581 N N . THR A 1 74 ? 15.201 3.433 -17.726 1.00 88.44 74 THR A N 1
ATOM 582 C CA . THR A 1 74 ? 15.872 4.742 -17.811 1.00 88.44 74 THR A CA 1
ATOM 583 C C . THR A 1 74 ? 15.752 5.487 -16.485 1.00 88.44 74 THR A C 1
ATOM 585 O O . THR A 1 74 ? 16.731 6.065 -15.999 1.00 88.44 74 THR A O 1
ATOM 588 N N . TYR A 1 75 ? 14.569 5.449 -15.866 1.00 87.62 75 TYR A N 1
ATOM 589 C CA . TYR A 1 75 ? 14.370 5.980 -14.518 1.00 87.62 75 TYR A CA 1
ATOM 590 C C . TYR A 1 75 ? 15.289 5.287 -13.502 1.00 87.62 75 TYR A C 1
ATOM 592 O O . TYR A 1 75 ? 16.004 5.958 -12.750 1.00 87.62 75 TYR A O 1
ATOM 600 N N . ASP A 1 76 ? 15.332 3.953 -13.538 1.00 88.81 76 ASP A N 1
ATOM 601 C CA . ASP A 1 76 ? 16.127 3.146 -12.609 1.00 88.81 76 ASP A CA 1
ATOM 602 C C . ASP A 1 76 ? 17.637 3.435 -12.726 1.00 88.81 76 ASP A C 1
ATOM 604 O O . ASP A 1 76 ? 18.342 3.480 -11.716 1.00 88.81 76 ASP A O 1
ATOM 608 N N . GLN A 1 77 ? 18.138 3.690 -13.942 1.00 85.81 77 GLN A N 1
ATOM 609 C CA . GLN A 1 77 ? 19.546 4.033 -14.193 1.00 85.81 77 GLN A CA 1
ATOM 610 C C . GLN A 1 77 ? 19.924 5.448 -13.742 1.00 85.81 77 GLN A C 1
ATOM 612 O O . GLN A 1 77 ? 21.068 5.691 -13.361 1.00 85.81 77 GLN A O 1
ATOM 617 N N . THR A 1 78 ? 18.991 6.399 -13.824 1.00 81.69 78 THR A N 1
ATOM 618 C CA . THR A 1 78 ? 19.282 7.828 -13.609 1.00 81.69 78 THR A CA 1
ATOM 619 C C . THR A 1 78 ? 18.971 8.313 -12.198 1.00 81.69 78 THR A C 1
ATOM 621 O O . THR A 1 78 ? 19.478 9.364 -11.800 1.00 81.69 78 THR A O 1
ATOM 624 N N . ARG A 1 79 ? 18.148 7.582 -11.433 1.00 79.12 79 ARG A N 1
ATOM 625 C CA . ARG A 1 79 ? 17.731 7.992 -10.083 1.00 79.12 79 ARG A CA 1
ATOM 626 C C . ARG A 1 79 ? 17.930 6.918 -9.027 1.00 79.12 79 ARG A C 1
ATOM 628 O O . ARG A 1 79 ? 18.821 7.040 -8.191 1.00 79.12 79 ARG A O 1
ATOM 635 N N . SER A 1 80 ? 17.057 5.917 -9.008 1.00 78.56 80 SER A N 1
ATOM 636 C CA . SER A 1 80 ? 17.050 4.883 -7.978 1.00 78.56 80 SER A CA 1
ATOM 637 C C . SER A 1 80 ? 16.635 3.572 -8.612 1.00 78.56 80 SER A C 1
ATOM 639 O O . SER A 1 80 ? 15.506 3.446 -9.071 1.00 78.56 80 SER A O 1
ATOM 641 N N . ALA A 1 81 ? 17.557 2.615 -8.645 1.00 87.12 81 ALA A N 1
ATOM 642 C CA . ALA A 1 81 ? 17.283 1.309 -9.209 1.00 87.12 81 ALA A CA 1
ATOM 643 C C . ALA A 1 81 ? 16.306 0.523 -8.329 1.00 87.12 81 ALA A C 1
ATOM 645 O O . ALA A 1 81 ? 16.410 0.522 -7.096 1.00 87.12 81 ALA A O 1
ATOM 646 N N . TYR A 1 82 ? 15.388 -0.190 -8.977 1.00 89.56 82 TYR A N 1
ATOM 647 C CA . TYR A 1 82 ? 14.578 -1.190 -8.304 1.00 89.56 82 TYR A CA 1
ATOM 648 C C . TYR A 1 82 ? 15.458 -2.372 -7.886 1.00 89.56 82 TYR A C 1
ATOM 650 O O . TYR A 1 82 ? 16.191 -2.929 -8.701 1.00 89.56 82 TYR A O 1
ATOM 658 N N . ASN A 1 83 ? 15.392 -2.762 -6.615 1.00 89.19 83 ASN A N 1
ATOM 659 C CA . ASN A 1 83 ? 16.163 -3.893 -6.106 1.00 89.19 83 ASN A CA 1
ATOM 660 C C . ASN A 1 83 ? 15.282 -5.137 -6.144 1.00 89.19 83 ASN A C 1
ATOM 662 O O . ASN A 1 83 ? 14.484 -5.325 -5.233 1.00 89.19 83 ASN A O 1
ATOM 666 N N . GLU A 1 84 ? 15.400 -5.969 -7.177 1.00 91.19 84 GLU A N 1
ATOM 667 C CA . GLU A 1 84 ? 14.655 -7.233 -7.238 1.00 91.19 84 GLU A CA 1
ATOM 668 C C . GLU A 1 84 ? 15.102 -8.195 -6.136 1.00 91.19 84 GLU A C 1
ATOM 670 O O . GLU A 1 84 ? 16.303 -8.350 -5.895 1.00 91.19 84 GLU A O 1
ATOM 675 N N . PHE A 1 85 ? 14.143 -8.875 -5.504 1.00 88.94 85 PHE A N 1
ATOM 676 C CA . PHE A 1 85 ? 14.385 -9.753 -4.359 1.00 88.94 85 PHE A CA 1
ATOM 677 C C . PHE A 1 85 ? 15.450 -10.820 -4.640 1.00 88.94 85 PHE A C 1
ATOM 679 O O . PHE A 1 85 ? 16.334 -11.040 -3.816 1.00 88.94 85 PHE A O 1
ATOM 686 N N . ASP A 1 86 ? 15.408 -11.437 -5.823 1.00 86.56 86 ASP A N 1
ATOM 687 C CA . ASP A 1 86 ? 16.339 -12.507 -6.207 1.00 86.56 86 ASP A CA 1
ATOM 688 C C . ASP A 1 86 ? 17.755 -11.987 -6.528 1.00 86.56 86 ASP A C 1
ATOM 690 O O . ASP A 1 86 ? 18.713 -12.759 -6.544 1.00 86.56 86 ASP A O 1
ATOM 694 N N . SER A 1 87 ? 17.904 -10.680 -6.773 1.00 85.56 87 SER A N 1
ATOM 695 C CA . SER A 1 87 ? 19.195 -10.032 -7.066 1.00 85.56 87 SER A CA 1
ATOM 696 C C . SER A 1 87 ? 19.909 -9.527 -5.807 1.00 85.56 87 SER A C 1
ATOM 698 O O . SER A 1 87 ? 21.051 -9.066 -5.866 1.00 85.56 87 SER A O 1
ATOM 700 N N . ILE A 1 88 ? 19.238 -9.587 -4.660 1.00 82.69 88 ILE A N 1
ATOM 701 C CA . ILE A 1 88 ? 19.724 -9.073 -3.388 1.00 82.69 88 ILE A CA 1
ATOM 702 C C . ILE A 1 88 ? 20.597 -10.123 -2.679 1.00 82.69 88 ILE A C 1
ATOM 704 O O . ILE A 1 88 ? 20.272 -11.307 -2.640 1.00 82.69 88 ILE A O 1
ATOM 708 N N . SER A 1 89 ? 21.688 -9.682 -2.037 1.00 81.56 89 SER A N 1
ATOM 709 C CA . SER A 1 89 ? 22.463 -10.562 -1.148 1.00 81.56 89 SER A CA 1
ATOM 710 C C . SER A 1 89 ? 21.576 -11.121 -0.020 1.00 81.56 89 SER A C 1
ATOM 712 O O . SER A 1 89 ? 20.845 -10.341 0.600 1.00 81.56 89 SER A O 1
ATOM 714 N N . PRO A 1 90 ? 21.680 -12.420 0.326 1.00 79.75 90 PRO A N 1
ATOM 715 C CA . PRO A 1 90 ? 20.889 -13.048 1.389 1.00 79.75 90 PRO A CA 1
ATOM 716 C C . PRO A 1 90 ? 20.879 -12.279 2.719 1.00 79.75 90 PRO A C 1
ATOM 718 O O . PRO A 1 90 ? 19.868 -12.275 3.424 1.00 79.75 90 PRO A O 1
ATOM 721 N N . ASP A 1 91 ? 21.962 -11.562 3.033 1.00 78.06 91 ASP A N 1
ATOM 722 C CA . ASP A 1 91 ? 22.085 -10.733 4.239 1.00 78.06 91 ASP A CA 1
ATOM 723 C C . ASP A 1 91 ? 21.028 -9.619 4.323 1.00 78.06 91 ASP A C 1
ATOM 725 O O . ASP A 1 91 ? 20.601 -9.230 5.416 1.00 78.06 91 ASP A O 1
ATOM 729 N N . PHE A 1 92 ? 20.553 -9.143 3.171 1.00 78.19 92 PHE A N 1
ATOM 730 C CA . PHE A 1 92 ? 19.520 -8.118 3.060 1.00 78.19 92 PHE A CA 1
ATOM 731 C C . PHE A 1 92 ? 18.142 -8.674 2.665 1.00 78.19 92 PHE A C 1
ATOM 733 O O . PHE A 1 92 ? 17.189 -7.910 2.527 1.00 78.19 92 PHE A O 1
ATOM 740 N N . GLY A 1 93 ? 17.989 -9.998 2.572 1.00 81.31 93 GLY A N 1
ATOM 741 C CA . GLY A 1 93 ? 16.696 -10.653 2.338 1.00 81.31 93 GLY A CA 1
ATOM 742 C C . GLY A 1 93 ? 15.733 -10.583 3.533 1.00 81.31 93 GLY A C 1
ATOM 743 O O . GLY A 1 93 ? 14.628 -11.121 3.479 1.00 81.31 93 GLY A O 1
ATOM 744 N N . ARG A 1 94 ? 16.129 -9.940 4.645 1.00 85.25 94 ARG A N 1
ATOM 745 C CA . ARG A 1 94 ? 15.264 -9.807 5.825 1.00 85.25 94 ARG A CA 1
ATOM 746 C C . ARG A 1 94 ? 14.066 -8.900 5.519 1.00 85.25 94 ARG A C 1
ATOM 748 O O . ARG A 1 94 ? 14.260 -7.835 4.924 1.00 85.25 94 ARG A O 1
ATOM 755 N N . PRO A 1 95 ? 12.864 -9.216 6.041 1.00 85.88 95 PRO A N 1
ATOM 756 C CA . PRO A 1 95 ? 11.643 -8.457 5.769 1.00 85.88 95 PRO A CA 1
ATOM 757 C C . PRO A 1 95 ? 11.749 -6.942 5.970 1.00 85.88 95 PRO A C 1
ATOM 759 O O . PRO A 1 95 ? 11.187 -6.176 5.191 1.00 85.88 95 PRO A O 1
ATOM 762 N N . ILE A 1 96 ? 12.498 -6.498 6.982 1.00 84.81 96 ILE A N 1
ATOM 763 C CA . ILE A 1 96 ? 12.691 -5.073 7.266 1.00 84.81 96 ILE A CA 1
ATOM 764 C C . ILE A 1 96 ? 13.489 -4.348 6.174 1.00 84.81 96 ILE A C 1
ATOM 766 O O . ILE A 1 96 ? 13.138 -3.229 5.814 1.00 84.81 96 ILE A O 1
ATOM 770 N N . TYR A 1 97 ? 14.543 -4.959 5.627 1.00 86.81 97 TYR A N 1
ATOM 771 C CA . TYR A 1 97 ? 15.349 -4.338 4.569 1.00 86.81 97 TYR A CA 1
ATOM 772 C C . TYR A 1 97 ? 14.563 -4.265 3.269 1.00 86.81 97 TYR A C 1
ATOM 774 O O . TYR A 1 97 ? 14.505 -3.221 2.628 1.00 86.81 97 TYR A O 1
ATOM 782 N N . CYS A 1 98 ? 13.861 -5.348 2.967 1.00 89.44 98 CYS A N 1
ATOM 783 C CA . CYS A 1 98 ? 12.944 -5.444 1.852 1.00 89.44 98 CYS A CA 1
ATOM 784 C C . CYS A 1 98 ? 11.856 -4.360 1.868 1.00 89.44 98 CYS A C 1
ATOM 786 O O . CYS A 1 98 ? 11.673 -3.641 0.886 1.00 89.44 98 CYS A O 1
ATOM 788 N N . ALA A 1 99 ? 11.177 -4.191 3.009 1.00 87.94 99 ALA A N 1
ATOM 789 C CA . ALA A 1 99 ? 10.184 -3.137 3.192 1.00 87.94 99 ALA A CA 1
ATOM 790 C C . ALA A 1 99 ? 10.804 -1.741 3.034 1.00 87.94 99 ALA A C 1
ATOM 792 O O . ALA A 1 99 ? 10.241 -0.898 2.340 1.00 87.94 99 ALA A O 1
ATOM 793 N N . ARG A 1 100 ? 11.989 -1.505 3.617 1.00 87.50 100 ARG A N 1
ATOM 794 C CA . ARG A 1 100 ? 12.698 -0.219 3.502 1.00 87.50 100 ARG A CA 1
ATOM 795 C C . ARG A 1 100 ? 13.077 0.113 2.066 1.00 87.50 100 ARG A C 1
ATOM 797 O O . ARG A 1 100 ? 12.946 1.266 1.678 1.00 87.50 100 ARG A O 1
ATOM 804 N N . TRP A 1 101 ? 13.512 -0.861 1.273 1.00 88.94 101 TRP A N 1
ATOM 805 C CA . TRP A 1 101 ? 13.828 -0.617 -0.132 1.00 88.94 101 TRP A CA 1
ATOM 806 C C . TRP A 1 101 ? 12.605 -0.304 -0.974 1.00 88.94 101 TRP A C 1
ATOM 808 O O . TRP A 1 101 ? 12.680 0.614 -1.787 1.00 88.94 101 TRP A O 1
ATOM 818 N N . MET A 1 102 ? 11.480 -0.988 -0.74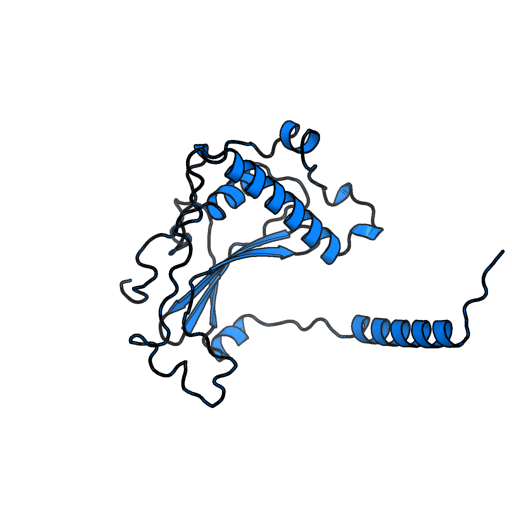6 1.00 91.50 102 MET A N 1
ATOM 819 C CA . MET A 1 102 ? 10.230 -0.603 -1.402 1.00 91.50 102 MET A CA 1
ATOM 820 C C . MET A 1 102 ? 9.828 0.815 -0.998 1.00 91.50 102 MET A C 1
ATOM 822 O O . MET A 1 102 ? 9.627 1.651 -1.870 1.00 91.50 102 MET A O 1
ATOM 826 N N . ILE A 1 103 ? 9.811 1.128 0.302 1.00 89.81 103 ILE A N 1
ATOM 827 C CA . ILE A 1 103 ? 9.499 2.483 0.782 1.00 89.81 103 ILE A CA 1
ATOM 828 C C . ILE A 1 103 ? 10.390 3.515 0.089 1.00 89.81 103 ILE A C 1
ATOM 830 O O . ILE A 1 103 ? 9.871 4.493 -0.444 1.00 89.81 103 ILE A O 1
ATOM 834 N N . SER A 1 104 ? 11.706 3.289 0.045 1.00 89.50 104 SER A N 1
ATOM 835 C CA . SER A 1 104 ? 12.640 4.184 -0.638 1.00 89.50 104 SER A CA 1
ATOM 836 C C . SER A 1 104 ? 12.300 4.342 -2.119 1.00 89.50 104 SER A C 1
ATOM 838 O O . SER A 1 104 ? 12.123 5.470 -2.570 1.00 89.50 104 SER A O 1
ATOM 840 N N . TYR A 1 105 ? 12.168 3.244 -2.870 1.00 92.38 105 TYR A N 1
ATOM 841 C CA . TYR A 1 105 ? 11.903 3.293 -4.311 1.00 92.38 105 TYR A CA 1
ATOM 842 C C . TYR A 1 105 ? 10.603 4.037 -4.632 1.00 92.38 105 TYR A C 1
ATOM 844 O O . TYR A 1 105 ? 10.609 4.978 -5.427 1.00 92.38 105 TYR A O 1
ATOM 852 N N . PHE A 1 106 ? 9.505 3.669 -3.963 1.00 91.12 106 PHE A N 1
ATOM 853 C CA . PHE A 1 106 ? 8.204 4.309 -4.156 1.00 91.12 106 PHE A CA 1
ATOM 854 C C . PHE A 1 106 ? 8.244 5.784 -3.745 1.00 91.12 106 PHE A C 1
ATOM 856 O O . PHE A 1 106 ? 7.750 6.624 -4.489 1.00 91.12 106 PHE A O 1
ATOM 863 N N . SER A 1 107 ? 8.896 6.128 -2.628 1.00 87.56 107 SER A N 1
ATOM 864 C CA . SER A 1 107 ? 9.037 7.528 -2.196 1.00 87.56 107 SER A CA 1
ATOM 865 C C . SER A 1 107 ? 9.805 8.361 -3.222 1.00 87.56 107 SER A C 1
ATOM 867 O O . SER A 1 107 ? 9.363 9.451 -3.580 1.00 87.56 107 SER A O 1
ATOM 869 N N . TYR A 1 108 ? 10.924 7.844 -3.745 1.00 87.12 108 TYR A N 1
ATOM 870 C CA . TYR A 1 108 ? 11.680 8.523 -4.799 1.00 87.12 108 TYR A CA 1
ATOM 871 C C . TYR A 1 108 ? 10.859 8.677 -6.076 1.00 87.12 108 TYR A C 1
ATOM 873 O O . TYR A 1 108 ? 10.876 9.757 -6.661 1.00 87.12 108 TYR A O 1
ATOM 881 N N . TYR A 1 109 ? 10.119 7.643 -6.481 1.00 89.06 109 TYR A N 1
ATOM 882 C CA . TYR A 1 109 ? 9.274 7.683 -7.674 1.00 89.06 109 TYR A CA 1
ATOM 883 C C . TYR A 1 109 ? 8.144 8.709 -7.549 1.00 89.06 109 TYR A C 1
ATOM 885 O O . TYR A 1 109 ? 7.927 9.515 -8.456 1.00 89.06 109 TYR A O 1
ATOM 893 N N . ILE A 1 110 ? 7.468 8.732 -6.401 1.00 86.12 110 ILE A N 1
ATOM 894 C CA . ILE A 1 110 ? 6.399 9.685 -6.094 1.00 86.12 110 ILE A CA 1
ATOM 895 C C . ILE A 1 110 ? 6.945 11.113 -6.101 1.00 86.12 110 ILE A C 1
ATOM 897 O O . ILE A 1 110 ? 6.402 11.970 -6.791 1.00 86.12 110 ILE A O 1
ATOM 901 N N . VAL A 1 111 ? 8.045 11.373 -5.384 1.00 82.75 111 VAL A N 1
ATOM 902 C CA . VAL A 1 111 ? 8.672 12.705 -5.334 1.00 82.75 111 VAL A CA 1
ATOM 903 C C . VAL A 1 111 ? 9.151 13.130 -6.720 1.00 82.75 111 VAL A C 1
ATOM 905 O O . VAL A 1 111 ? 8.959 14.276 -7.121 1.00 82.75 111 VAL A O 1
ATOM 908 N N . ALA A 1 112 ? 9.745 12.209 -7.479 1.00 82.88 112 ALA A N 1
ATOM 909 C CA . ALA A 1 112 ? 10.161 12.453 -8.850 1.00 82.88 112 ALA A CA 1
ATOM 910 C C . ALA A 1 112 ? 8.976 12.841 -9.738 1.00 82.88 112 ALA A C 1
ATOM 912 O O . ALA A 1 112 ? 9.091 13.789 -10.506 1.00 82.88 112 ALA A O 1
ATOM 913 N N . SER A 1 113 ? 7.847 12.151 -9.609 1.00 81.88 113 SER A N 1
ATOM 914 C CA . SER A 1 113 ? 6.637 12.450 -10.374 1.00 81.88 113 SER A CA 1
ATOM 915 C C . SER A 1 113 ? 6.026 13.791 -9.955 1.00 81.88 113 SER A C 1
ATOM 917 O O . SER A 1 113 ? 5.706 14.615 -10.807 1.00 81.88 113 SER A O 1
ATOM 919 N N . ALA A 1 114 ? 5.954 14.058 -8.648 1.00 75.25 114 ALA A N 1
ATOM 920 C CA . ALA A 1 114 ? 5.372 15.277 -8.093 1.00 75.25 114 ALA A CA 1
ATOM 921 C C . ALA A 1 114 ? 6.166 16.543 -8.451 1.00 75.25 114 ALA A C 1
ATOM 923 O O . ALA A 1 114 ? 5.568 17.525 -8.871 1.00 75.25 114 ALA A O 1
ATOM 924 N N . ILE A 1 115 ? 7.503 16.523 -8.341 1.00 70.69 115 ILE A N 1
ATOM 925 C CA . ILE A 1 115 ? 8.366 17.677 -8.680 1.00 70.69 115 ILE A CA 1
ATOM 926 C C . ILE A 1 115 ? 8.210 18.091 -10.146 1.00 70.69 115 ILE A C 1
ATOM 928 O O . ILE A 1 115 ? 8.394 19.256 -10.487 1.00 70.69 115 ILE A O 1
ATOM 932 N N . HIS A 1 116 ? 7.931 17.129 -11.021 1.00 64.00 116 HIS A N 1
ATOM 933 C CA . HIS A 1 116 ? 7.812 17.391 -12.450 1.00 64.00 116 HIS A CA 1
ATOM 934 C C . HIS A 1 116 ? 6.388 17.794 -12.839 1.00 64.00 116 HIS A C 1
ATOM 936 O O . HIS A 1 116 ? 6.220 18.380 -13.906 1.00 64.00 116 HIS A O 1
ATOM 942 N N . SER A 1 117 ? 5.387 17.539 -11.985 1.00 63.19 117 SER A N 1
ATOM 943 C CA . SER A 1 117 ? 3.996 17.941 -12.213 1.00 63.19 117 SER A CA 1
ATOM 944 C C . SER A 1 117 ? 3.860 19.462 -12.274 1.00 63.19 117 SER A C 1
ATOM 946 O O . SER A 1 117 ? 4.418 20.191 -11.454 1.00 63.19 117 SER A O 1
ATOM 948 N N . LYS A 1 118 ? 3.091 19.949 -13.254 1.00 54.44 118 LYS A N 1
ATOM 949 C CA . LYS A 1 118 ? 2.799 21.382 -13.420 1.00 54.44 118 LYS A CA 1
ATOM 950 C C . LYS A 1 118 ? 1.876 21.927 -12.323 1.00 54.44 118 LYS A C 1
ATOM 952 O O . LYS A 1 118 ? 1.908 23.126 -12.071 1.00 54.44 118 LYS A O 1
ATOM 957 N N . ASP A 1 119 ? 1.137 21.043 -11.653 1.00 55.56 119 ASP A N 1
ATOM 958 C CA . ASP A 1 119 ? 0.086 21.365 -10.685 1.00 55.56 119 ASP A CA 1
ATOM 959 C C . ASP A 1 119 ? 0.495 20.960 -9.259 1.00 55.56 119 ASP A C 1
ATOM 961 O O . ASP A 1 119 ? -0.271 20.341 -8.525 1.00 55.56 119 ASP A O 1
ATOM 965 N N . PHE A 1 120 ? 1.741 21.253 -8.861 1.00 52.81 120 PHE A N 1
ATOM 966 C CA . PHE A 1 120 ? 2.232 20.959 -7.511 1.00 52.81 120 PHE A CA 1
ATOM 967 C C . PHE A 1 120 ? 1.474 21.787 -6.464 1.00 52.81 120 PHE A C 1
ATOM 969 O O . PHE A 1 120 ? 1.904 22.873 -6.077 1.00 52.81 120 PHE A O 1
ATOM 976 N N . ILE A 1 121 ? 0.336 21.274 -6.004 1.00 50.50 121 ILE A N 1
ATOM 977 C CA . ILE A 1 121 ? -0.442 21.852 -4.915 1.00 50.50 121 ILE A CA 1
ATOM 978 C C . ILE A 1 121 ? -0.794 20.715 -3.950 1.00 50.50 121 ILE A C 1
ATOM 980 O O . ILE A 1 121 ? -1.815 20.050 -4.060 1.00 50.50 121 ILE A O 1
ATOM 984 N N . LEU A 1 122 ? 0.079 20.515 -2.958 1.00 51.69 122 LEU A N 1
ATOM 985 C CA . LEU A 1 122 ? -0.222 19.766 -1.727 1.00 51.69 122 LEU A CA 1
ATOM 986 C C . LEU A 1 122 ? -1.200 20.530 -0.804 1.00 51.69 122 LEU A C 1
ATOM 988 O O . LEU A 1 122 ? -1.441 20.104 0.322 1.00 51.69 122 LEU A O 1
ATOM 992 N N . ASP A 1 123 ? -1.723 21.672 -1.251 1.00 43.03 123 ASP A N 1
ATOM 993 C CA . ASP A 1 123 ? -2.302 22.719 -0.401 1.00 43.03 123 ASP A CA 1
ATOM 994 C C . ASP A 1 123 ? -3.758 22.440 0.024 1.00 43.03 123 ASP A C 1
ATOM 996 O O . ASP A 1 123 ? -4.241 23.043 0.978 1.00 43.03 123 ASP A O 1
ATOM 1000 N N . GLU A 1 124 ? -4.452 21.479 -0.603 1.00 48.12 124 GLU A N 1
ATOM 1001 C CA . GLU A 1 124 ? -5.827 21.094 -0.218 1.00 48.12 124 GLU A CA 1
ATOM 1002 C C . GLU A 1 124 ? -5.946 19.738 0.491 1.00 48.12 124 GLU A C 1
ATOM 1004 O O . GLU A 1 124 ? -7.030 19.345 0.937 1.00 48.12 124 GLU A O 1
ATOM 1009 N N . LEU A 1 125 ? -4.849 18.996 0.624 1.00 45.69 125 LEU A N 1
ATOM 1010 C CA . LEU A 1 125 ? -4.918 17.662 1.193 1.00 45.69 125 LEU A CA 1
ATOM 1011 C C . LEU A 1 125 ? -5.151 17.748 2.714 1.00 45.69 125 LEU A C 1
ATOM 1013 O O . LEU A 1 125 ? -4.422 18.419 3.438 1.00 45.69 125 LEU A O 1
ATOM 1017 N N . TRP A 1 126 ? -6.135 16.991 3.204 1.00 53.47 126 TRP A N 1
ATOM 1018 C CA . TRP A 1 126 ? -6.422 16.733 4.626 1.00 53.47 126 TRP A CA 1
ATOM 1019 C C . TRP A 1 126 ? -7.227 17.815 5.373 1.00 53.47 126 TRP A C 1
ATOM 1021 O O . TRP A 1 126 ? -6.744 18.467 6.299 1.00 53.47 126 TRP A O 1
ATOM 1031 N N . SER A 1 127 ? -8.534 17.909 5.098 1.00 44.47 127 SER A N 1
ATOM 1032 C CA . SER A 1 127 ? -9.474 18.426 6.106 1.00 44.47 127 SER A CA 1
ATOM 1033 C C . SER A 1 127 ? -10.114 17.266 6.874 1.00 44.47 127 SER A C 1
ATOM 1035 O O . SER A 1 127 ? -11.026 16.603 6.388 1.00 44.47 127 SER A O 1
ATOM 1037 N N . GLY A 1 128 ? -9.592 16.985 8.072 1.00 51.41 128 GLY A N 1
ATOM 1038 C CA . GLY A 1 128 ? -10.189 16.012 8.990 1.00 51.41 128 GLY A CA 1
ATOM 1039 C C . GLY A 1 128 ? -11.582 16.429 9.462 1.00 51.41 128 GLY A C 1
ATOM 1040 O O . GLY A 1 128 ? -11.910 17.617 9.515 1.00 51.41 128 GLY A O 1
ATOM 1041 N N . VAL A 1 129 ? -12.392 15.441 9.827 1.00 55.72 129 VAL A N 1
ATOM 1042 C CA . VAL A 1 129 ? -13.710 15.625 10.441 1.00 55.72 129 VAL A CA 1
ATOM 1043 C C . VAL A 1 129 ? -13.522 15.960 11.906 1.00 55.72 129 VAL A C 1
ATOM 1045 O O . VAL A 1 129 ? -12.795 15.245 12.594 1.00 55.72 129 VAL A O 1
ATOM 1048 N N . SER A 1 130 ? -14.163 17.025 12.390 1.00 59.81 130 SER A N 1
ATOM 1049 C CA . SER A 1 130 ? -14.081 17.363 13.806 1.00 59.81 130 SER A CA 1
ATOM 1050 C C . SER A 1 130 ? -14.742 16.273 14.647 1.00 59.81 130 SER A C 1
ATOM 1052 O O . SER A 1 130 ? -15.892 15.910 14.399 1.00 59.81 130 SER A O 1
ATOM 1054 N N . THR A 1 131 ? -14.048 15.772 15.666 1.00 56.94 131 THR A N 1
ATOM 1055 C CA . THR A 1 131 ? -14.634 14.848 16.655 1.00 56.94 131 THR A CA 1
ATOM 1056 C C . THR A 1 131 ? -15.618 15.559 17.591 1.00 56.94 131 THR A C 1
ATOM 1058 O O . THR A 1 131 ? -16.340 14.909 18.338 1.00 56.94 131 THR A O 1
ATOM 1061 N N . SER A 1 132 ? -15.695 16.894 17.520 1.00 55.44 132 SER A N 1
ATOM 1062 C CA . SER A 1 132 ? -16.695 17.712 18.216 1.00 55.44 132 SER A CA 1
ATOM 1063 C C . SER A 1 132 ? -18.039 17.826 17.485 1.00 55.44 132 SER A C 1
ATOM 1065 O O . SER A 1 132 ? -18.989 18.347 18.068 1.00 55.44 132 SER A O 1
ATOM 1067 N N . ASP A 1 133 ? -18.124 17.402 16.220 1.00 56.59 133 ASP A N 1
ATOM 1068 C CA . ASP A 1 133 ? -19.333 17.545 15.403 1.00 56.59 133 ASP A CA 1
ATOM 1069 C C . ASP A 1 133 ? -20.215 16.285 15.493 1.00 56.59 133 ASP A C 1
ATOM 1071 O O . ASP A 1 133 ? -19.724 15.163 15.620 1.00 56.59 133 ASP A O 1
ATOM 1075 N N . GLU A 1 134 ? -21.540 16.445 15.405 1.00 51.34 134 GLU A N 1
ATOM 1076 C CA . GLU A 1 134 ? -22.482 15.313 15.341 1.00 51.34 134 GLU A CA 1
ATOM 1077 C C . GLU A 1 134 ? -22.161 14.373 14.161 1.00 51.34 134 GLU A C 1
ATOM 1079 O O . GLU A 1 134 ? -21.922 14.858 13.049 1.00 51.34 134 GLU A O 1
ATOM 1084 N N . PRO A 1 135 ? -22.201 13.035 14.333 1.00 51.75 135 PRO A N 1
ATOM 1085 C CA . PRO A 1 135 ? -22.627 12.261 15.507 1.00 51.75 135 PRO A CA 1
ATOM 1086 C C . PRO A 1 135 ? -21.466 11.797 16.412 1.00 51.75 135 PRO A C 1
ATOM 1088 O O . PRO A 1 135 ? -21.620 10.851 17.177 1.00 51.75 135 PRO A O 1
ATOM 1091 N N . TRP A 1 136 ? -20.287 12.418 16.312 1.00 52.91 136 TRP A N 1
ATOM 1092 C CA . TRP A 1 136 ? -19.060 12.008 17.017 1.00 52.91 136 TRP A CA 1
ATOM 1093 C C . TRP A 1 136 ? -18.917 12.614 18.416 1.00 52.91 136 TRP A C 1
ATOM 1095 O O . TRP A 1 136 ? -17.891 12.436 19.076 1.00 52.91 136 TRP A O 1
ATOM 1105 N N . ARG A 1 137 ? -19.959 13.320 18.868 1.00 51.88 137 ARG A N 1
ATOM 1106 C CA . ARG A 1 137 ? -20.009 14.001 20.159 1.00 51.88 137 ARG A CA 1
ATOM 1107 C C . ARG A 1 137 ? -19.770 12.975 21.279 1.00 51.88 137 ARG A C 1
ATOM 1109 O O . ARG A 1 137 ? -20.530 12.022 21.411 1.00 51.88 137 ARG A O 1
ATOM 1116 N N . GLY A 1 138 ? -18.702 13.166 22.057 1.00 50.84 138 GLY A N 1
ATOM 1117 C CA . GLY A 1 138 ? -18.328 12.289 23.177 1.00 50.84 138 GLY A CA 1
ATOM 1118 C C . GLY A 1 138 ? -17.085 11.412 22.962 1.00 50.84 138 GLY A C 1
ATOM 1119 O O . GLY A 1 138 ? -16.569 10.885 23.935 1.00 50.84 138 GLY A O 1
ATOM 1120 N N . LEU A 1 139 ? -16.516 11.321 21.747 1.00 51.31 139 LEU A N 1
ATOM 1121 C CA . LEU A 1 139 ? -15.210 10.653 21.534 1.00 51.31 139 LEU A CA 1
ATOM 1122 C C . LEU A 1 139 ? -14.039 11.355 22.245 1.00 51.31 139 LEU A C 1
ATOM 1124 O O . LEU A 1 139 ? -12.961 10.786 22.386 1.00 51.31 139 LEU A O 1
ATOM 1128 N N . TRP A 1 140 ? -14.244 12.610 22.644 1.00 46.12 140 TRP A N 1
ATOM 1129 C CA . TRP A 1 140 ? -13.243 13.460 23.279 1.00 46.12 140 TRP A CA 1
ATOM 1130 C C . TRP A 1 140 ? -13.332 13.459 24.818 1.00 46.12 140 TRP A C 1
ATOM 1132 O O . TRP A 1 140 ? -12.479 14.052 25.469 1.00 46.12 140 TRP A O 1
ATOM 1142 N N . GLU A 1 141 ? -14.345 12.814 25.408 1.00 49.56 141 GLU A N 1
ATOM 1143 C CA . GLU A 1 141 ? -14.726 13.031 26.816 1.00 49.56 141 GLU A CA 1
ATOM 1144 C C . GLU A 1 141 ? -14.671 11.785 27.720 1.00 49.56 141 GLU A C 1
ATOM 1146 O O . GLU A 1 141 ? -15.320 11.773 28.760 1.00 49.56 141 GLU A O 1
ATOM 1151 N N . ASP A 1 142 ? -13.847 10.780 27.408 1.00 50.28 142 ASP A N 1
ATOM 1152 C CA . ASP A 1 142 ? -13.567 9.679 28.346 1.00 50.28 142 ASP A CA 1
ATOM 1153 C C . ASP A 1 142 ? -12.143 9.802 28.926 1.00 50.28 142 ASP A C 1
ATOM 1155 O O . ASP A 1 142 ? -11.152 9.367 28.343 1.00 50.28 142 ASP A O 1
ATOM 1159 N N . GLU A 1 143 ? -12.075 10.453 30.091 1.00 49.44 143 GLU A N 1
ATOM 1160 C CA . GLU A 1 143 ? -11.029 10.405 31.135 1.00 49.44 143 GLU A CA 1
ATOM 1161 C C . GLU A 1 143 ? -9.574 10.822 30.809 1.00 49.44 143 GLU A C 1
ATOM 1163 O O . GLU A 1 143 ? -8.869 11.2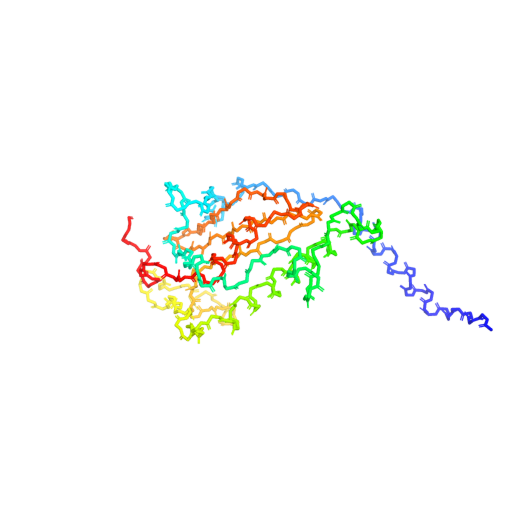19 31.738 1.00 49.44 143 GLU A O 1
ATOM 1168 N N . TYR A 1 144 ? -9.119 10.838 29.548 1.00 51.16 144 TYR A N 1
ATOM 1169 C CA . TYR A 1 144 ? -7.707 11.088 29.195 1.00 51.16 144 TYR A CA 1
ATOM 1170 C C . TYR A 1 144 ? -7.528 12.065 28.015 1.00 51.16 144 TYR A C 1
ATOM 1172 O O . TYR A 1 144 ? -7.267 11.679 26.870 1.00 51.16 144 TYR A O 1
ATOM 1180 N N . LEU A 1 145 ? -7.640 13.364 28.313 1.00 51.59 145 LEU A N 1
ATOM 1181 C CA . LEU A 1 145 ? -7.495 14.479 27.360 1.00 51.59 145 LEU A CA 1
ATOM 1182 C C . LEU A 1 145 ? -6.142 14.504 26.626 1.00 51.59 145 LEU A C 1
ATOM 1184 O O . LEU A 1 145 ? -6.036 15.083 25.552 1.00 51.59 145 LEU A O 1
ATOM 1188 N N . GLU A 1 146 ? -5.094 13.886 27.159 1.00 51.88 146 GLU A N 1
ATOM 1189 C CA . GLU A 1 146 ? -3.777 13.852 26.519 1.00 51.88 146 GLU A CA 1
ATOM 1190 C C . GLU A 1 146 ? -3.685 12.929 25.284 1.00 51.88 146 GLU A C 1
ATOM 1192 O O . GLU A 1 146 ? -2.718 13.041 24.527 1.00 51.88 146 GLU A O 1
ATOM 1197 N N . TYR A 1 147 ? -4.673 12.052 25.045 1.00 50.91 147 TYR A N 1
ATOM 1198 C CA . TYR A 1 147 ? -4.641 11.075 23.938 1.00 50.91 147 TYR A CA 1
ATOM 1199 C C . TYR A 1 147 ? -5.687 11.289 22.845 1.00 50.91 147 TYR A C 1
ATOM 1201 O O . TYR A 1 147 ? -5.631 10.626 21.806 1.00 50.91 147 TYR A O 1
ATOM 1209 N N . GLY A 1 148 ? -6.656 12.176 23.045 1.00 51.12 148 GLY A N 1
ATOM 1210 C CA . GLY A 1 148 ? -7.703 12.377 22.049 1.00 51.12 148 GLY A CA 1
ATOM 1211 C C . GLY A 1 148 ? -7.303 13.364 20.956 1.00 51.12 148 GLY A C 1
ATOM 1212 O O . GLY A 1 148 ? -6.512 14.291 21.125 1.00 51.12 148 GLY A O 1
ATOM 1213 N N . THR A 1 149 ? -7.861 13.116 19.778 1.00 56.69 149 THR A N 1
ATOM 1214 C CA . THR A 1 149 ? -7.706 13.968 18.605 1.00 56.69 149 THR A CA 1
ATOM 1215 C C . THR A 1 149 ? -8.995 14.746 18.386 1.00 56.69 149 THR A C 1
ATOM 1217 O O . THR A 1 149 ? -10.089 14.184 18.414 1.00 56.69 149 THR A O 1
ATOM 1220 N N . ILE A 1 150 ? -8.872 16.042 18.099 1.00 57.62 150 ILE A N 1
ATOM 1221 C CA . ILE A 1 150 ? -10.005 16.874 17.668 1.00 57.62 150 ILE A CA 1
ATOM 1222 C C . ILE A 1 150 ? -10.445 16.558 16.232 1.00 57.62 150 ILE A C 1
ATOM 1224 O O . ILE A 1 150 ? -11.450 17.091 15.772 1.00 57.62 150 ILE A O 1
ATOM 1228 N N . LYS A 1 151 ? -9.685 15.732 15.494 1.00 59.00 151 LYS A N 1
ATOM 1229 C CA . LYS A 1 151 ? -9.946 15.408 14.088 1.00 59.00 151 LYS A CA 1
ATOM 1230 C C . LYS A 1 151 ? -9.767 13.922 13.782 1.00 59.00 151 LYS A C 1
ATOM 1232 O O . LYS A 1 151 ? -8.695 13.362 14.018 1.00 59.00 151 LYS A O 1
ATOM 1237 N N . ALA A 1 152 ? -10.776 13.314 13.169 1.00 61.16 152 ALA A N 1
ATOM 1238 C CA . ALA A 1 152 ? -10.674 12.013 12.515 1.00 61.16 152 ALA A CA 1
ATOM 1239 C C . ALA A 1 152 ? -10.437 12.212 11.009 1.00 61.16 152 ALA A C 1
ATOM 1241 O O . ALA A 1 152 ? -11.120 13.014 10.374 1.00 61.16 152 ALA A O 1
ATOM 1242 N N . HIS A 1 153 ? -9.477 11.493 10.429 1.00 68.31 153 HIS A N 1
ATOM 1243 C CA . HIS A 1 153 ? -9.158 11.579 9.001 1.00 68.31 153 HIS A CA 1
ATOM 1244 C C . HIS A 1 153 ? -9.473 10.249 8.318 1.00 68.31 153 HIS A C 1
ATOM 1246 O O . HIS A 1 153 ? -9.159 9.189 8.863 1.00 68.31 153 HIS A O 1
ATOM 1252 N N . GLN A 1 154 ? -10.058 10.298 7.121 1.00 73.25 154 GLN A N 1
ATOM 1253 C CA . GLN A 1 154 ? -9.991 9.161 6.207 1.00 73.25 154 GLN A CA 1
ATOM 1254 C C . GLN A 1 154 ? -8.552 9.046 5.707 1.00 73.25 154 GLN A C 1
ATOM 1256 O O . GLN A 1 154 ? -7.921 10.049 5.369 1.00 73.25 154 GLN A O 1
ATOM 1261 N N . VAL A 1 155 ? -8.019 7.829 5.696 1.00 81.31 155 VAL A N 1
ATOM 1262 C CA . VAL A 1 155 ? -6.609 7.577 5.387 1.00 81.31 155 VAL A CA 1
ATOM 1263 C C . VAL A 1 155 ? -6.485 6.536 4.287 1.00 81.31 155 VAL A C 1
ATOM 1265 O O . VAL A 1 155 ? -7.157 5.504 4.315 1.00 81.31 155 VAL A O 1
ATOM 1268 N N . LEU A 1 156 ? -5.588 6.804 3.341 1.00 85.44 156 LEU A N 1
ATOM 1269 C CA . LEU A 1 156 ? -5.095 5.833 2.374 1.00 85.44 156 LEU A CA 1
ATOM 1270 C C . LEU A 1 156 ? -3.649 5.497 2.749 1.00 85.44 156 LEU A C 1
ATOM 1272 O O . LEU A 1 156 ? -2.768 6.351 2.675 1.00 85.44 156 LEU A O 1
ATOM 1276 N N . LEU A 1 157 ? -3.407 4.269 3.202 1.00 90.19 157 LEU A N 1
ATOM 1277 C CA . LEU A 1 157 ? -2.087 3.802 3.618 1.00 90.19 157 LEU A CA 1
ATOM 1278 C C . LEU A 1 157 ? -1.508 2.818 2.610 1.00 90.19 157 LEU A C 1
ATOM 1280 O O . LEU A 1 157 ? -2.170 1.871 2.188 1.00 90.19 157 LEU A O 1
ATOM 1284 N N . PHE A 1 158 ? -0.222 2.986 2.321 1.00 91.50 158 PHE A N 1
ATOM 1285 C CA . PHE A 1 158 ? 0.580 2.039 1.558 1.00 91.50 158 PHE A CA 1
ATOM 1286 C C . PHE A 1 158 ? 1.391 1.188 2.536 1.00 91.50 158 PHE A C 1
ATOM 1288 O O . PHE A 1 158 ? 2.266 1.677 3.248 1.00 91.50 158 PHE A O 1
ATOM 1295 N N . SER A 1 159 ? 1.061 -0.098 2.607 1.00 92.19 159 SER A N 1
ATOM 1296 C CA . SER A 1 159 ? 1.684 -1.066 3.506 1.00 92.19 159 SER A CA 1
ATOM 1297 C C . SER A 1 159 ? 2.704 -1.889 2.728 1.00 92.19 159 SER A C 1
ATOM 1299 O O . SER A 1 159 ? 2.332 -2.673 1.859 1.00 92.19 159 SER A O 1
ATOM 1301 N N . PHE A 1 160 ? 3.983 -1.703 3.054 1.00 91.50 160 PHE A N 1
ATOM 1302 C CA . PHE A 1 160 ? 5.117 -2.421 2.475 1.00 91.50 160 PHE A CA 1
ATOM 1303 C C . PHE A 1 160 ? 5.606 -3.490 3.454 1.00 91.50 160 PHE A C 1
ATOM 1305 O O . PHE A 1 160 ? 5.956 -3.184 4.594 1.00 91.50 160 PHE A O 1
ATOM 1312 N N . MET A 1 161 ? 5.623 -4.748 3.021 1.00 86.69 161 MET A N 1
ATOM 1313 C CA . MET A 1 161 ? 5.932 -5.909 3.854 1.00 86.69 161 MET A CA 1
ATOM 1314 C C . MET A 1 161 ? 6.988 -6.790 3.188 1.00 86.69 161 MET A C 1
ATOM 1316 O O . MET A 1 161 ? 7.065 -6.884 1.967 1.00 86.69 161 MET A O 1
ATOM 1320 N N . GLY A 1 162 ? 7.807 -7.478 3.979 1.00 80.88 162 GLY A N 1
ATOM 1321 C CA . GLY A 1 162 ? 8.751 -8.443 3.420 1.00 80.88 162 GLY A CA 1
ATOM 1322 C C . GLY A 1 162 ? 8.066 -9.682 2.826 1.00 80.88 162 GLY A C 1
ATOM 1323 O O . GLY A 1 162 ? 6.924 -9.984 3.177 1.00 80.88 162 GLY A O 1
ATOM 1324 N N . PRO A 1 163 ? 8.755 -10.446 1.964 1.00 85.81 163 PRO A N 1
ATOM 1325 C CA . PRO A 1 163 ? 10.045 -10.154 1.329 1.00 85.81 163 PRO A CA 1
ATOM 1326 C C . PRO A 1 163 ? 10.036 -9.054 0.261 1.00 85.81 163 PRO A C 1
ATOM 1328 O O . PRO A 1 163 ? 11.092 -8.529 -0.009 1.00 85.81 163 PRO A O 1
ATOM 1331 N N . GLN A 1 164 ? 8.917 -8.702 -0.367 1.00 92.12 164 GLN A N 1
ATOM 1332 C CA . GLN A 1 164 ? 8.768 -7.523 -1.240 1.00 92.12 164 GLN A CA 1
ATOM 1333 C C . GLN A 1 164 ? 7.315 -7.499 -1.706 1.00 92.12 164 GLN A C 1
ATOM 1335 O O . GLN A 1 164 ? 6.971 -7.821 -2.835 1.00 92.12 164 GLN A O 1
ATOM 1340 N N . HIS A 1 165 ? 6.434 -7.232 -0.756 1.00 94.44 165 HIS A N 1
ATOM 1341 C CA . HIS A 1 165 ? 5.004 -7.224 -0.957 1.00 94.44 165 HIS A CA 1
ATOM 1342 C C . HIS A 1 165 ? 4.424 -5.872 -0.587 1.00 94.44 165 HIS A C 1
ATOM 1344 O O . HIS A 1 165 ? 4.864 -5.247 0.381 1.00 94.44 165 HIS A O 1
ATOM 1350 N N . ALA A 1 166 ? 3.393 -5.446 -1.302 1.00 94.75 166 ALA A N 1
ATOM 1351 C CA . ALA A 1 166 ? 2.695 -4.221 -0.959 1.00 94.75 166 ALA A CA 1
ATOM 1352 C C . ALA A 1 166 ? 1.183 -4.393 -1.003 1.00 94.75 166 ALA A C 1
ATOM 1354 O O . ALA A 1 166 ? 0.659 -5.255 -1.700 1.00 94.75 166 ALA A O 1
ATOM 1355 N N . ARG A 1 167 ? 0.473 -3.557 -0.251 1.00 95.12 167 ARG A N 1
ATOM 1356 C CA . ARG A 1 167 ? -0.978 -3.389 -0.358 1.00 95.12 167 ARG A CA 1
ATOM 1357 C C . ARG A 1 167 ? -1.361 -1.962 -0.015 1.00 95.1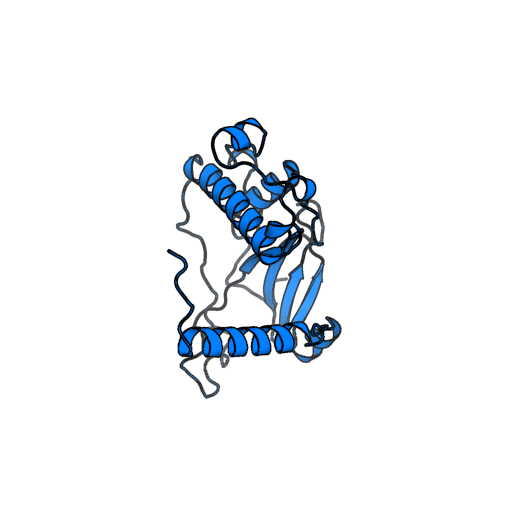2 167 ARG A C 1
ATOM 1359 O O . ARG A 1 167 ? -0.694 -1.302 0.780 1.00 95.12 167 ARG A O 1
ATOM 1366 N N . VAL A 1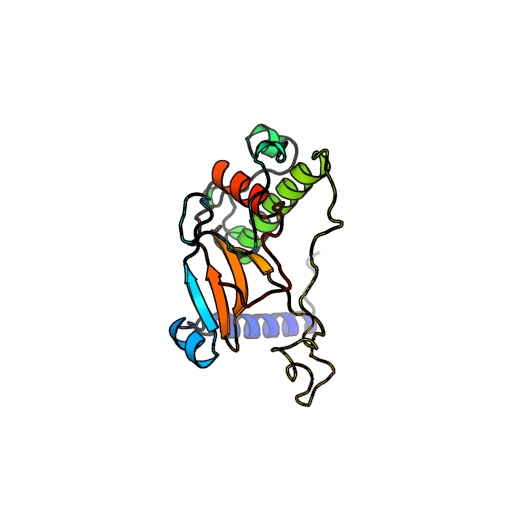 168 ? -2.477 -1.526 -0.567 1.00 94.75 168 VAL A N 1
ATOM 1367 C CA . VAL A 1 168 ? -3.156 -0.284 -0.204 1.00 94.75 168 VAL A CA 1
ATOM 1368 C C . VAL A 1 168 ? -4.311 -0.588 0.747 1.00 94.75 168 VAL A C 1
ATOM 1370 O O . VAL A 1 168 ? -5.049 -1.563 0.547 1.00 94.75 168 VAL A O 1
ATOM 1373 N N . ILE A 1 169 ? -4.436 0.240 1.782 1.00 94.00 169 ILE A N 1
ATOM 1374 C CA . ILE A 1 169 ? -5.463 0.174 2.818 1.00 94.00 169 ILE A CA 1
ATOM 1375 C C . ILE A 1 169 ? -6.195 1.515 2.845 1.00 94.00 169 ILE A C 1
ATOM 1377 O O . ILE A 1 169 ? -5.587 2.536 3.145 1.00 94.00 169 ILE A O 1
ATOM 1381 N N . GLU A 1 170 ? -7.491 1.513 2.566 1.00 92.06 170 GLU A N 1
ATOM 1382 C CA . GLU A 1 170 ? -8.375 2.646 2.841 1.00 92.06 170 GLU A CA 1
ATOM 1383 C C . GLU A 1 170 ? -9.053 2.399 4.190 1.00 92.06 170 GLU A C 1
ATOM 1385 O O . GLU A 1 170 ? -9.656 1.342 4.395 1.00 92.06 170 GLU A O 1
ATOM 1390 N N . ALA A 1 171 ? -8.965 3.351 5.118 1.00 89.00 171 ALA A N 1
ATOM 1391 C CA . ALA A 1 171 ? -9.620 3.226 6.413 1.00 89.00 171 ALA A CA 1
ATOM 1392 C C . ALA A 1 171 ? -10.381 4.490 6.814 1.00 89.00 171 ALA A C 1
ATOM 1394 O O . ALA A 1 171 ? -9.931 5.615 6.585 1.00 89.00 171 ALA A O 1
ATOM 1395 N N . TYR A 1 172 ? -11.559 4.285 7.403 1.00 84.31 172 TYR A N 1
ATOM 1396 C CA . TYR A 1 172 ? -12.467 5.354 7.809 1.00 84.31 172 TYR A CA 1
ATOM 1397 C C . TYR A 1 172 ? -13.457 4.871 8.872 1.00 84.31 172 TYR A C 1
ATOM 1399 O O . TYR A 1 172 ? -13.758 3.682 8.980 1.00 84.31 172 TYR A O 1
ATOM 1407 N N . LEU A 1 173 ? -14.008 5.808 9.640 1.00 78.12 173 LEU A N 1
ATOM 1408 C CA . LEU A 1 173 ? -15.102 5.529 10.567 1.00 78.12 173 LEU A CA 1
ATOM 1409 C C . LEU A 1 173 ? -16.451 5.593 9.842 1.00 78.12 173 LEU A C 1
ATOM 1411 O O . LEU A 1 173 ? -16.701 6.504 9.061 1.00 78.12 173 LEU A O 1
ATOM 1415 N N . SER A 1 174 ? -17.329 4.632 10.109 1.00 76.62 174 SER A N 1
ATOM 1416 C CA . SER A 1 174 ? -18.717 4.595 9.653 1.00 76.62 174 SER A CA 1
ATOM 1417 C C . SER A 1 174 ? -19.594 4.184 10.828 1.00 76.62 174 SER A C 1
ATOM 1419 O O . SER A 1 174 ? -19.611 3.035 11.261 1.00 76.62 174 SER A O 1
ATOM 1421 N N . GLY A 1 175 ? -20.313 5.140 11.393 1.00 75.19 175 GLY A N 1
ATOM 1422 C CA . GLY A 1 175 ? -21.090 4.917 12.613 1.00 75.19 175 GLY A CA 1
ATOM 1423 C C . GLY A 1 175 ? -20.153 4.771 13.791 1.00 75.19 175 GLY A C 1
ATOM 1424 O O . GLY A 1 175 ? -19.102 5.381 13.862 1.00 75.19 175 GLY A O 1
ATOM 1425 N N . THR A 1 176 ? -20.473 3.848 14.671 1.00 75.62 176 THR A N 1
ATOM 1426 C CA . THR A 1 176 ? -19.568 3.399 15.730 1.00 75.62 176 THR A CA 1
ATOM 1427 C C . THR A 1 176 ? -18.544 2.367 15.244 1.00 75.62 176 THR A C 1
ATOM 1429 O O . THR A 1 176 ? -17.846 1.765 16.055 1.00 75.62 176 THR A O 1
ATOM 1432 N N . SER A 1 177 ? -18.477 2.109 13.933 1.00 80.81 177 SER A N 1
ATOM 1433 C CA . SER A 1 177 ? -17.651 1.055 13.347 1.00 80.81 177 SER A CA 1
ATOM 1434 C C . SER A 1 177 ? -16.465 1.624 12.576 1.00 80.81 177 SER A C 1
ATOM 1436 O O . SER A 1 177 ? -16.586 2.614 11.859 1.00 80.81 177 SER A O 1
ATOM 1438 N N . PHE A 1 178 ? -15.314 0.969 12.674 1.00 84.12 178 PHE A N 1
ATOM 1439 C CA . PHE A 1 178 ? -14.133 1.283 11.879 1.00 84.12 178 PHE A CA 1
ATOM 1440 C C . PHE A 1 178 ? -14.079 0.360 10.664 1.00 84.12 178 PHE A C 1
ATOM 1442 O O . PHE A 1 178 ? -14.034 -0.864 10.793 1.00 84.12 178 PHE A O 1
ATOM 1449 N N . ILE A 1 179 ? -14.103 0.935 9.468 1.00 88.94 179 ILE A N 1
ATOM 1450 C CA . ILE A 1 179 ? -14.056 0.179 8.222 1.00 88.94 179 ILE A CA 1
ATOM 1451 C C . ILE A 1 179 ? -12.626 0.209 7.695 1.00 88.94 179 ILE A C 1
ATOM 1453 O O . ILE A 1 179 ? -12.066 1.277 7.459 1.00 88.94 179 ILE A O 1
ATOM 1457 N N . MET A 1 180 ? -12.054 -0.976 7.485 1.00 92.00 180 MET A N 1
ATOM 1458 C CA . MET A 1 180 ? -10.738 -1.164 6.881 1.00 92.00 180 MET A CA 1
ATOM 1459 C C . MET A 1 180 ? -10.903 -1.914 5.559 1.00 92.00 180 MET A C 1
ATOM 1461 O O . MET A 1 180 ? -11.269 -3.088 5.526 1.00 92.00 180 MET A O 1
ATOM 1465 N N . ARG A 1 181 ? -10.647 -1.242 4.443 1.00 93.06 181 ARG A N 1
ATOM 1466 C CA . ARG A 1 181 ? -10.723 -1.813 3.097 1.00 93.06 181 ARG A CA 1
ATOM 1467 C C . ARG A 1 181 ? -9.312 -2.070 2.597 1.00 93.06 181 ARG A C 1
ATOM 1469 O O . ARG A 1 181 ? -8.490 -1.160 2.579 1.00 93.06 181 ARG A O 1
ATOM 1476 N N . THR A 1 182 ? -9.008 -3.301 2.210 1.00 94.50 182 THR A N 1
ATOM 1477 C CA . THR A 1 182 ? -7.650 -3.696 1.820 1.00 94.50 182 THR A CA 1
ATOM 1478 C C . THR A 1 182 ? -7.632 -4.294 0.430 1.00 94.50 182 THR A C 1
ATOM 1480 O O . THR A 1 182 ? -8.436 -5.169 0.112 1.00 94.50 182 THR A O 1
ATOM 1483 N N . THR A 1 183 ? -6.660 -3.886 -0.372 1.00 95.81 183 THR A N 1
ATOM 1484 C CA . THR A 1 183 ? -6.290 -4.633 -1.583 1.00 95.81 183 THR A CA 1
ATOM 1485 C C . THR A 1 183 ? -5.686 -5.997 -1.233 1.00 95.81 183 THR A C 1
ATOM 1487 O O . THR A 1 183 ? -5.211 -6.185 -0.102 1.00 95.81 183 THR A O 1
ATOM 1490 N N . PRO A 1 184 ? -5.681 -6.958 -2.177 1.00 93.75 184 PRO A N 1
ATOM 1491 C CA . PRO A 1 184 ? -4.814 -8.121 -2.083 1.00 93.75 184 PRO A CA 1
ATOM 1492 C C . PRO A 1 184 ? -3.356 -7.708 -1.888 1.00 93.75 184 PRO A C 1
ATOM 1494 O O . PRO A 1 184 ? -2.945 -6.598 -2.223 1.00 93.75 184 PRO A O 1
ATOM 1497 N N . LEU A 1 185 ? -2.564 -8.631 -1.357 1.00 93.44 185 LEU A N 1
ATOM 1498 C CA . LEU A 1 185 ? -1.136 -8.416 -1.252 1.00 93.44 185 LEU A CA 1
ATOM 1499 C C . LEU A 1 185 ? -0.495 -8.611 -2.633 1.00 93.44 185 LEU A C 1
ATOM 1501 O O . LEU A 1 185 ? -0.517 -9.714 -3.174 1.00 93.44 185 LEU A O 1
ATOM 1505 N N . PHE A 1 186 ? 0.055 -7.541 -3.197 1.00 95.25 186 PHE A N 1
ATOM 1506 C CA . PHE A 1 186 ? 0.766 -7.576 -4.467 1.00 95.25 186 PHE A CA 1
ATOM 1507 C C . PHE A 1 186 ? 2.185 -8.106 -4.268 1.00 95.25 186 PHE A C 1
ATOM 1509 O O . PHE A 1 186 ? 2.884 -7.679 -3.346 1.00 95.25 186 PHE A O 1
ATOM 1516 N N . ASP A 1 1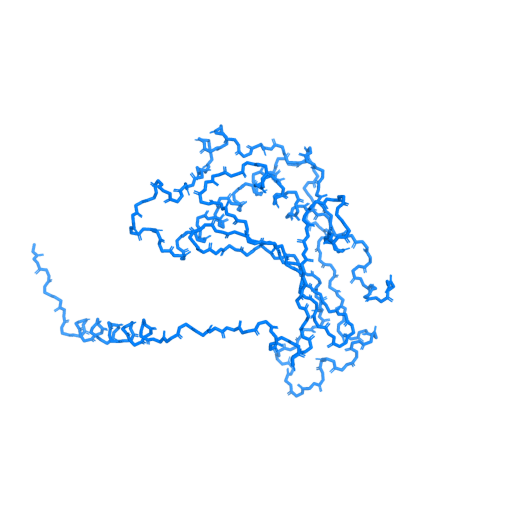87 ? 2.605 -9.020 -5.141 1.00 95.25 187 ASP A N 1
ATOM 1517 C CA . ASP A 1 187 ? 3.970 -9.539 -5.189 1.00 95.25 187 ASP A CA 1
ATOM 1518 C C . ASP A 1 187 ? 4.835 -8.636 -6.063 1.00 95.25 187 ASP A C 1
ATOM 1520 O O . ASP A 1 187 ? 4.651 -8.551 -7.273 1.00 95.25 187 ASP A O 1
ATOM 1524 N N . LEU A 1 188 ? 5.766 -7.949 -5.413 1.00 95.06 188 LEU A N 1
ATOM 1525 C CA . LEU A 1 188 ? 6.699 -7.007 -6.011 1.00 95.06 188 LEU A CA 1
ATOM 1526 C C . LEU A 1 188 ? 8.140 -7.517 -5.884 1.00 95.06 188 LEU A C 1
ATOM 1528 O O . LEU A 1 188 ? 9.081 -6.742 -5.974 1.00 95.06 188 LEU A O 1
ATOM 1532 N N . ARG A 1 189 ? 8.364 -8.827 -5.704 1.00 94.12 189 ARG A N 1
ATOM 1533 C CA . ARG A 1 189 ? 9.732 -9.389 -5.724 1.00 94.12 189 ARG A CA 1
ATOM 1534 C C . ARG A 1 189 ? 10.466 -9.116 -7.039 1.00 94.12 189 ARG A C 1
ATOM 1536 O O . ARG A 1 189 ? 11.695 -9.098 -7.073 1.00 94.12 189 ARG A O 1
ATOM 1543 N N . LYS A 1 190 ? 9.700 -8.899 -8.109 1.00 93.94 190 LYS A N 1
ATOM 1544 C CA . LYS A 1 190 ? 10.150 -8.356 -9.391 1.00 93.94 190 LYS A CA 1
ATOM 1545 C C . LYS A 1 190 ? 9.427 -7.046 -9.652 1.00 93.94 190 LYS A C 1
ATOM 1547 O O . LYS A 1 190 ? 8.281 -6.881 -9.229 1.00 93.94 190 LYS A O 1
ATOM 1552 N N . LYS A 1 191 ? 10.085 -6.130 -10.364 1.00 93.19 191 LYS A N 1
ATOM 1553 C CA . LYS A 1 191 ? 9.485 -4.834 -10.680 1.00 93.19 191 LYS A CA 1
ATOM 1554 C C . LYS A 1 191 ? 8.252 -5.028 -11.566 1.00 93.19 191 LYS A C 1
ATOM 1556 O O . LYS A 1 191 ? 8.345 -5.595 -12.651 1.00 93.19 191 LYS A O 1
ATOM 1561 N N . ASP A 1 192 ? 7.125 -4.490 -11.118 1.00 94.69 192 ASP A N 1
ATOM 1562 C CA . ASP A 1 192 ? 5.923 -4.313 -11.929 1.00 94.69 192 ASP A CA 1
ATOM 1563 C C . ASP A 1 192 ? 5.731 -2.816 -12.186 1.00 94.69 192 ASP A C 1
ATOM 1565 O O . ASP A 1 192 ? 5.274 -2.064 -11.323 1.00 94.69 192 ASP A O 1
ATOM 1569 N N . GLU A 1 193 ? 6.129 -2.368 -13.377 1.00 94.25 193 GLU A N 1
ATOM 1570 C CA . GLU A 1 193 ? 6.082 -0.954 -13.761 1.00 94.25 193 GLU A CA 1
ATOM 1571 C C . GLU A 1 193 ? 4.651 -0.404 -13.779 1.00 94.25 193 GLU A C 1
ATOM 1573 O O . GLU A 1 193 ? 4.425 0.749 -13.400 1.00 94.25 193 GLU A O 1
ATOM 1578 N N . ALA A 1 194 ? 3.677 -1.228 -14.181 1.00 93.19 194 ALA A N 1
ATOM 1579 C CA . ALA A 1 194 ? 2.277 -0.830 -14.232 1.00 93.19 194 ALA A CA 1
ATOM 1580 C C . ALA A 1 194 ? 1.733 -0.628 -12.817 1.00 93.19 194 ALA A C 1
ATOM 1582 O O . ALA A 1 194 ? 1.123 0.403 -12.535 1.00 93.19 194 ALA A O 1
ATOM 1583 N N . LEU A 1 195 ? 2.025 -1.560 -11.907 1.00 93.75 195 LEU A N 1
ATOM 1584 C CA . LEU A 1 195 ? 1.598 -1.456 -10.517 1.00 93.75 195 LEU A CA 1
ATOM 1585 C C . LEU A 1 195 ? 2.282 -0.297 -9.779 1.00 93.75 195 LEU A C 1
ATOM 1587 O O . LEU A 1 195 ? 1.618 0.419 -9.027 1.00 93.75 195 LEU A O 1
ATOM 1591 N N . VAL A 1 196 ? 3.580 -0.064 -10.016 1.00 93.31 196 VAL A N 1
ATOM 1592 C CA . VAL A 1 196 ? 4.298 1.108 -9.479 1.00 93.31 196 VAL A CA 1
ATOM 1593 C C . VAL A 1 196 ? 3.631 2.400 -9.944 1.00 93.31 196 VAL A C 1
ATOM 1595 O O . VAL A 1 196 ? 3.382 3.294 -9.131 1.00 93.31 196 VAL A O 1
ATOM 1598 N N . LYS A 1 197 ? 3.289 2.486 -11.236 1.00 92.19 197 LYS A N 1
ATOM 1599 C CA . LYS A 1 197 ? 2.580 3.638 -11.795 1.00 92.19 197 LYS A CA 1
ATOM 1600 C C . LYS A 1 197 ? 1.205 3.809 -11.150 1.00 92.19 197 LYS A C 1
ATOM 1602 O O . LYS A 1 197 ? 0.903 4.899 -10.675 1.00 92.19 197 LYS A O 1
ATOM 1607 N N . THR A 1 198 ? 0.416 2.737 -11.035 1.00 92.88 198 THR A N 1
ATOM 1608 C CA . THR A 1 198 ? -0.882 2.751 -10.341 1.00 92.88 198 THR A CA 1
ATOM 1609 C C . THR A 1 198 ? -0.740 3.264 -8.908 1.00 92.88 198 THR A C 1
ATOM 1611 O O . THR A 1 198 ? -1.477 4.157 -8.502 1.00 92.88 198 THR A O 1
ATOM 1614 N N . PHE A 1 199 ? 0.238 2.777 -8.146 1.00 92.31 199 PHE A N 1
ATOM 1615 C CA . PHE A 1 199 ? 0.495 3.255 -6.785 1.00 92.31 199 PHE A CA 1
ATOM 1616 C C . PHE A 1 199 ? 0.832 4.749 -6.752 1.00 92.31 199 PHE A C 1
ATOM 1618 O O . PHE A 1 199 ? 0.329 5.459 -5.884 1.00 92.31 199 PHE A O 1
ATOM 1625 N N . GLY A 1 200 ? 1.628 5.233 -7.710 1.00 89.00 200 GLY A N 1
ATOM 1626 C CA . GLY A 1 200 ? 1.899 6.660 -7.877 1.00 89.00 200 GLY A CA 1
ATOM 1627 C C . GLY A 1 200 ? 0.628 7.475 -8.118 1.00 89.00 200 GLY A C 1
ATOM 1628 O O . GLY A 1 200 ? 0.447 8.507 -7.475 1.00 89.00 200 GLY A O 1
ATOM 1629 N N . GLN A 1 201 ? -0.277 6.985 -8.974 1.00 88.56 201 GLN A N 1
ATOM 1630 C CA . GLN A 1 201 ? -1.541 7.667 -9.266 1.00 88.56 201 GLN A CA 1
ATOM 1631 C C . GLN A 1 201 ? -2.433 7.765 -8.030 1.00 88.56 201 GLN A C 1
ATOM 1633 O O . GLN A 1 201 ? -3.026 8.805 -7.779 1.00 88.56 201 GLN A O 1
ATOM 1638 N N . TRP A 1 202 ? -2.519 6.690 -7.247 1.00 89.19 202 TRP A N 1
ATOM 1639 C CA . TRP A 1 202 ? -3.318 6.663 -6.022 1.00 89.19 202 TRP A CA 1
ATOM 1640 C C . TRP A 1 202 ? -2.698 7.486 -4.890 1.00 89.19 202 TRP A C 1
ATOM 1642 O O . TRP A 1 202 ? -3.428 8.086 -4.110 1.00 89.19 202 TRP A O 1
ATOM 1652 N N . TYR A 1 203 ? -1.367 7.539 -4.799 1.00 86.69 203 TYR A N 1
ATOM 1653 C CA . TYR A 1 203 ? -0.678 8.337 -3.784 1.00 86.69 203 TYR A CA 1
ATOM 1654 C C . TYR A 1 203 ? -0.814 9.841 -4.046 1.00 86.69 203 TYR A C 1
ATOM 1656 O O . TYR A 1 203 ? -1.010 10.616 -3.116 1.00 86.69 203 TYR A O 1
ATOM 1664 N N . LEU A 1 204 ? -0.694 10.248 -5.313 1.00 81.94 204 LEU A N 1
ATOM 1665 C CA . LEU A 1 204 ? -0.868 11.635 -5.757 1.00 81.94 204 LEU A CA 1
ATOM 1666 C C . LEU A 1 204 ? -2.325 11.954 -6.121 1.00 81.94 204 LEU A C 1
ATOM 1668 O O . LEU A 1 204 ? -2.600 13.005 -6.692 1.00 81.94 204 LEU A O 1
ATOM 1672 N N . GLY A 1 205 ? -3.231 11.021 -5.837 1.00 78.81 205 GLY A N 1
ATOM 1673 C CA . GLY A 1 205 ? -4.647 11.122 -6.126 1.00 78.81 205 GLY A CA 1
ATOM 1674 C C . GLY A 1 205 ? -5.354 12.143 -5.249 1.00 78.81 205 GLY A C 1
ATOM 1675 O O . GLY A 1 205 ? -4.916 12.466 -4.143 1.00 78.81 205 GLY A O 1
ATOM 1676 N N . GLU A 1 206 ? -6.478 12.636 -5.749 1.00 74.88 206 GLU A N 1
ATOM 1677 C CA . GLU A 1 206 ? -7.315 13.577 -5.020 1.00 74.88 206 GLU A CA 1
ATOM 1678 C C . GLU A 1 206 ? -8.274 12.844 -4.078 1.00 74.88 206 GLU A C 1
ATOM 1680 O O . GLU A 1 206 ? -8.666 11.688 -4.287 1.00 74.88 206 GLU A O 1
ATOM 1685 N N . LEU A 1 207 ? -8.686 13.553 -3.028 1.00 73.56 207 LEU A N 1
ATOM 1686 C CA . LEU A 1 207 ? -9.804 13.127 -2.201 1.00 73.56 207 LEU A CA 1
ATOM 1687 C C . LEU A 1 207 ? -11.094 13.259 -3.007 1.00 73.56 207 LEU A C 1
ATOM 1689 O O . LEU A 1 207 ? -11.336 14.274 -3.658 1.00 73.56 207 LEU A O 1
ATOM 1693 N N . THR A 1 208 ? -11.960 12.258 -2.913 1.00 71.25 208 THR A N 1
ATOM 1694 C CA . THR A 1 208 ? -13.282 12.301 -3.536 1.00 71.25 208 THR A CA 1
ATOM 1695 C C . THR A 1 208 ? -14.402 12.279 -2.524 1.00 71.25 208 THR A C 1
ATOM 1697 O O . THR A 1 208 ? -14.330 11.642 -1.472 1.00 71.25 208 THR A O 1
ATOM 1700 N N . GLY A 1 209 ? -15.497 12.936 -2.898 1.00 61.22 209 GLY A N 1
ATOM 1701 C CA . GLY A 1 209 ? -16.674 13.059 -2.054 1.00 61.22 209 GLY A CA 1
ATOM 1702 C C . GLY A 1 209 ? -16.498 14.109 -0.960 1.00 61.22 209 GLY A C 1
ATOM 1703 O O . GLY A 1 209 ? -15.542 14.878 -0.929 1.00 61.22 209 GLY A O 1
ATOM 1704 N N . ASN A 1 210 ? -17.473 14.175 -0.061 1.00 55.94 210 ASN A N 1
ATOM 1705 C CA . ASN A 1 210 ? -17.408 15.077 1.075 1.00 55.94 210 ASN A CA 1
ATOM 1706 C C . ASN A 1 210 ? -16.753 14.343 2.247 1.00 55.94 210 ASN A C 1
ATOM 1708 O O . ASN A 1 210 ? -17.423 13.593 2.958 1.00 55.94 210 ASN A O 1
ATOM 1712 N N . THR A 1 211 ? -15.462 14.586 2.476 1.00 51.03 211 THR A N 1
ATOM 1713 C CA . THR A 1 211 ? -14.724 14.024 3.622 1.00 51.03 211 THR A CA 1
ATOM 1714 C C . THR A 1 211 ? -15.329 14.425 4.971 1.00 51.03 211 THR A C 1
ATOM 1716 O O . THR A 1 211 ? -15.056 13.762 5.965 1.00 51.03 211 THR A O 1
ATOM 1719 N N . LYS A 1 212 ? -16.214 15.440 5.005 1.00 47.50 212 LYS A N 1
ATOM 1720 C CA . LYS A 1 212 ? -16.970 15.907 6.181 1.00 47.50 212 LYS A CA 1
ATOM 1721 C C . LYS A 1 212 ? -18.367 15.290 6.332 1.00 47.50 212 LYS A C 1
ATOM 1723 O O . LYS A 1 212 ? -18.994 15.490 7.367 1.00 47.50 212 LYS A O 1
ATOM 1728 N N . GLN A 1 213 ? -18.894 14.562 5.341 1.00 48.56 213 GLN A N 1
ATOM 1729 C CA . GLN A 1 213 ? -20.207 13.901 5.432 1.00 48.56 213 GLN A CA 1
ATOM 1730 C C . GLN A 1 213 ? -20.043 12.382 5.390 1.00 48.56 213 GLN A C 1
ATOM 1732 O O . GLN A 1 213 ? -20.129 11.749 4.344 1.00 48.56 213 GLN A O 1
ATOM 1737 N N . LEU A 1 214 ? -19.870 11.790 6.569 1.00 47.03 214 LEU A N 1
ATOM 1738 C CA . LEU A 1 214 ? -19.666 10.352 6.779 1.00 47.03 214 LEU A CA 1
ATOM 1739 C C . LEU A 1 214 ? -20.935 9.481 6.567 1.00 47.03 214 LEU A C 1
ATOM 1741 O O . LEU A 1 214 ? -20.900 8.288 6.853 1.00 47.03 214 LEU A O 1
ATOM 1745 N N . TRP A 1 215 ? -22.051 10.045 6.067 1.00 47.06 215 TRP A N 1
ATOM 1746 C CA . TRP A 1 215 ? -23.403 9.476 6.275 1.00 47.06 215 TRP A CA 1
ATOM 1747 C C . TRP A 1 215 ? -24.395 9.545 5.108 1.00 47.06 215 TRP A C 1
ATOM 1749 O O . TRP A 1 215 ? -25.573 9.262 5.309 1.00 47.06 215 TRP A O 1
ATOM 1759 N N . LYS A 1 216 ? -23.986 9.944 3.900 1.00 34.00 216 LYS A N 1
ATOM 1760 C CA . LYS A 1 216 ? -24.882 9.895 2.729 1.00 34.00 216 LYS A CA 1
ATOM 1761 C C . LYS A 1 216 ? -24.408 8.861 1.714 1.00 34.00 216 LYS A C 1
ATOM 1763 O O . LYS A 1 216 ? -24.015 9.223 0.611 1.00 34.00 216 LYS A O 1
ATOM 1768 N N . LEU A 1 217 ? -24.449 7.591 2.112 1.00 37.38 217 LEU A N 1
ATOM 1769 C CA . LEU A 1 217 ? -24.488 6.434 1.215 1.00 37.38 217 LEU A CA 1
ATOM 1770 C C . LEU A 1 217 ? -25.452 5.398 1.788 1.00 37.38 217 LEU A C 1
ATOM 1772 O O . LEU A 1 217 ? -25.247 5.019 2.962 1.00 37.38 217 LEU A O 1
#

Radius of gyration: 22.09 Å; chains: 1; bounding box: 71×41×49 Å

Sequence (217 aa):
MSSCESPHHKELRDALCAIKKDIEGLEPYQFDYSQLKTHNIYASLMDLNESSSIKPRFFMPCDASLLLINPDATYDQTRSAYNEFDSISPDFGRPIYCARWMISYFSYYIVASAIHSKDFILDELWSGVSTSDEPWRGLWEDEYLEYGTIKAHQVLLFSFMGPQHARVIEAYLSGTSFIMRTTPLFDLRKKDEALVKTFGQWYLGELTGNTKQLWKL

Secondary structure (DSSP, 8-state):
--PPPPHHHHHHHHHHHHHHHHHHTSPP----GGGGGGGTEEEEE----TT-TT--SSEEPPPTTT--S--SHHHHHHT-----GGGS-GGG-SHHHHHHHHHHHHHHHHHHHHHH-TT---TT---PEETTSTT-TTTT-SS-TTT--SEE--EEEEEEETTTEEEEEEEEEETTEEEEEE---EE-SS--HHHHHHHHHHHSPEE-S-TT-TT--